Protein 4HFV (pdb70)

Sequence (187 aa):
SFELVAYEKLKGSIRESSIITLIKSHHNEKAKIIEDKLEYSVKEVSRERQPQVLVLLKTIELLDNSSKKEPEDDKARVLNALAYYIRDQIAATYKKYTSPDNSDFYKSLTISLDLNKDNNPNREEDLADYSSALEKFLRSHVYKNSDPRKGYLDKQPFAIKHYSVVDDILELSDRVHKLRHEIIIAARDLHLLQ

Structure (mmCIF, N/CA/C/O backbone):
data_4HFV
#
_entry.id   4HFV
#
_cell.length_a   43.339
_cell.length_b   43.339
_cell.length_c   205.621
_cell.angle_alpha   90.00
_cell.angle_beta   90.00
_cell.angle_gamma   120.00
#
_symmetry.space_group_name_H-M   'P 32 2 1'
#
loop_
_entity.id
_entity.type
_entity.pdbx_description
1 polymer 'Uncharacterized protein'
2 non-polymer 'CITRIC ACID'
3 non-polymer 'SUCCINIC ACID'
4 water water
#
loop_
_atom_site.group_PDB
_atom_site.id
_atom_site.type_symbol
_atom_site.label_atom_id
_atom_site.label_alt_id
_atom_site.label_comp_id
_atom_site.label_asym_id
_atom_site.label_entity_id
_atom_site.label_seq_id
_atom_site.pdbx_PDB_ins_code
_atom_site.Cartn_x
_atom_site.Cartn_y
_atom_site.Cartn_z
_atom_site.occupancy
_atom_site.B_iso_or_equiv
_atom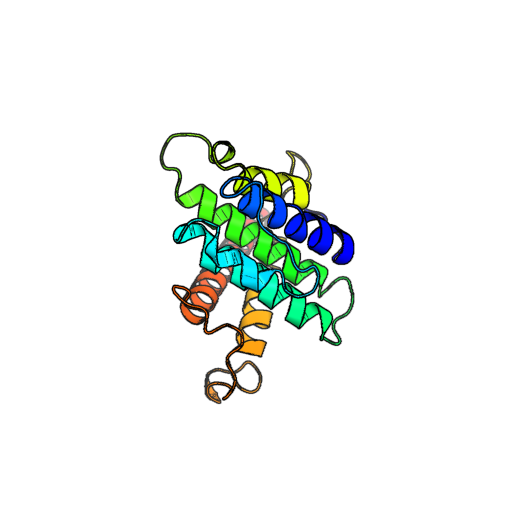_site.auth_seq_id
_atom_site.auth_comp_id
_atom_site.auth_asym_id
_atom_site.auth_atom_id
_atom_site.pdbx_PDB_model_num
ATOM 9 N N . SER A 1 3 ? -1.311 11.474 14.225 1.00 43.33 2 SER A N 1
ATOM 10 C CA . SER A 1 3 ? -2.169 10.515 14.913 1.00 39.70 2 SER A CA 1
ATOM 11 C C . SER A 1 3 ? -2.448 9.321 14.004 1.00 41.27 2 SER A C 1
ATOM 12 O O . SER A 1 3 ? -2.333 9.425 12.785 1.00 36.41 2 SER A O 1
ATOM 15 N N . PHE A 1 4 ? -2.861 8.202 14.586 1.00 30.43 3 PHE A N 1
ATOM 16 C CA . PHE A 1 4 ? -3.103 7.002 13.803 1.00 27.27 3 PHE A CA 1
ATOM 17 C C . PHE A 1 4 ? -4.579 6.621 13.812 1.00 25.25 3 PHE A C 1
ATOM 18 O O . PHE A 1 4 ? -5.188 6.454 14.869 1.00 24.35 3 PHE A O 1
ATOM 26 N N . GLU A 1 5 ? -5.148 6.454 12.624 1.00 24.92 4 GLU A N 1
ATOM 27 C CA . GLU A 1 5 ? -6.481 5.919 12.528 1.00 23.18 4 GLU A CA 1
ATOM 28 C C . GLU A 1 5 ? -6.428 4.375 12.452 1.00 23.25 4 GLU A C 1
ATOM 29 O O . GLU A 1 5 ? -5.732 3.784 11.579 1.00 20.62 4 GLU A O 1
ATOM 35 N N . LEU A 1 6 ? -7.148 3.697 13.344 1.00 18.46 5 LEU A N 1
ATOM 36 C CA . LEU A 1 6 ? -7.160 2.240 13.273 1.00 17.26 5 LEU A CA 1
ATOM 37 C C . LEU A 1 6 ? -7.744 1.746 11.940 1.00 15.71 5 LEU A C 1
ATOM 38 O O . LEU A 1 6 ? -8.760 2.251 11.478 1.00 16.70 5 LEU A O 1
ATOM 43 N N . VAL A 1 7 ? -7.107 0.753 11.330 1.00 15.91 6 VAL A N 1
ATOM 44 C CA . VAL A 1 7 ? -7.692 0.135 10.145 1.00 22.95 6 VAL A CA 1
ATOM 45 C C . VAL A 1 7 ? -8.877 -0.730 10.581 1.00 19.99 6 VAL A C 1
ATOM 46 O O . VAL A 1 7 ? -8.730 -1.522 11.496 1.00 17.62 6 VAL A O 1
ATOM 50 N N . ALA A 1 8 ? -10.014 -0.659 9.884 1.00 16.59 7 ALA A N 1
ATOM 51 C CA . ALA A 1 8 ? -11.137 -1.531 10.264 1.00 15.51 7 ALA A CA 1
ATOM 52 C C . ALA A 1 8 ? -10.730 -3.014 10.322 1.00 14.09 7 ALA A C 1
ATOM 53 O O . ALA A 1 8 ? -9.902 -3.495 9.522 1.00 12.68 7 ALA A O 1
ATOM 55 N N . TYR A 1 9 ? -11.271 -3.735 11.314 1.00 12.60 8 TYR A N 1
ATOM 56 C CA . TYR A 1 9 ? -10.852 -5.120 11.557 1.00 12.53 8 TYR A CA 1
ATOM 57 C C . TYR A 1 9 ? -10.995 -6.069 10.330 1.00 15.75 8 TYR A C 1
ATOM 58 O O . TYR A 1 9 ? -10.061 -6.827 10.001 1.00 11.17 8 TYR A O 1
ATOM 67 N N . GLU A 1 10 ? -12.150 -6.088 9.669 1.00 11.55 9 GLU A N 1
ATOM 68 C CA . GLU A 1 10 ? -12.301 -7.080 8.580 1.00 14.46 9 GLU A CA 1
ATOM 69 C C . GLU A 1 10 ? -11.271 -6.865 7.481 1.00 19.02 9 GLU A C 1
ATOM 70 O O . GLU A 1 10 ? -10.678 -7.824 6.963 1.00 14.93 9 GLU A O 1
ATOM 76 N N . LYS A 1 11 ? -11.078 -5.601 7.122 1.00 17.64 10 LYS A N 1
ATOM 77 C CA . LYS A 1 11 ? -10.141 -5.225 6.090 1.00 15.59 10 LYS A CA 1
ATOM 78 C C . LYS A 1 11 ? -8.727 -5.637 6.486 1.00 11.83 10 LYS A C 1
ATOM 79 O O . LYS A 1 11 ? -8.002 -6.269 5.685 1.00 12.43 10 LYS A O 1
ATOM 85 N N . LEU A 1 12 ? -8.338 -5.352 7.727 1.00 14.01 11 LEU A N 1
ATOM 86 C CA . LEU A 1 12 ? -6.993 -5.676 8.192 1.00 8.08 11 LEU A CA 1
ATOM 87 C C . LEU A 1 12 ? -6.772 -7.179 8.237 1.00 9.84 11 LEU A C 1
ATOM 88 O O . LEU A 1 12 ? -5.709 -7.677 7.852 1.00 11.78 11 LEU A O 1
ATOM 93 N N . LYS A 1 13 ? -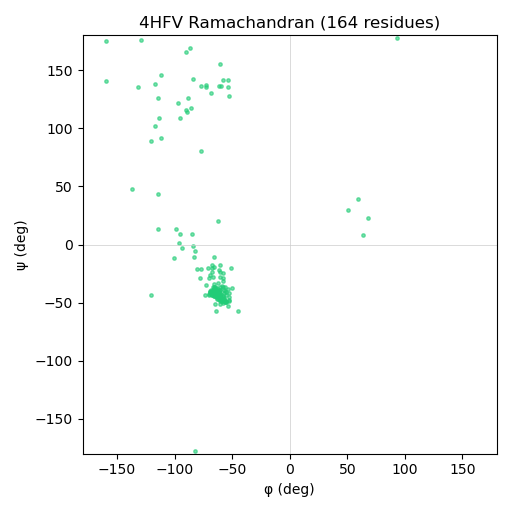7.762 -7.901 8.751 1.00 10.88 12 LYS A N 1
ATOM 94 C CA . LYS A 1 13 ? -7.749 -9.350 8.764 1.00 12.23 12 LYS A CA 1
ATOM 95 C C . LYS A 1 13 ? -7.497 -9.856 7.355 1.00 22.11 12 LYS A C 1
ATOM 96 O O . LYS A 1 13 ? -6.671 -10.726 7.131 1.00 10.39 12 LYS A O 1
ATOM 102 N N . GLY A 1 14 ? -8.243 -9.306 6.406 1.00 13.09 13 GLY A N 1
ATOM 103 C CA . GLY A 1 14 ? -8.094 -9.694 5.016 1.00 15.56 13 GLY A CA 1
ATOM 104 C C . GLY A 1 14 ? -6.699 -9.436 4.468 1.00 12.18 13 GLY A C 1
ATOM 105 O O . GLY A 1 14 ? -6.111 -10.296 3.804 1.00 15.26 13 GLY A O 1
ATOM 106 N N . SER A 1 15 ? -6.121 -8.275 4.746 1.00 10.81 14 SER A N 1
ATOM 107 C CA . SER A 1 15 ? -4.848 -7.996 4.100 1.00 17.36 14 SER A CA 1
ATOM 108 C C . SER A 1 15 ? -3.745 -8.758 4.802 1.00 15.91 14 SER A C 1
ATOM 109 O O . SER A 1 15 ? -2.783 -9.158 4.164 1.00 16.98 14 SER A O 1
ATOM 112 N N . ILE A 1 16 ? -3.893 -9.034 6.099 1.00 10.70 15 ILE A N 1
ATOM 113 C CA . ILE A 1 16 ? -2.877 -9.809 6.786 1.00 13.43 15 ILE A CA 1
ATOM 114 C C . ILE A 1 16 ? -2.909 -11.247 6.268 1.00 11.80 15 ILE A C 1
ATOM 115 O O . ILE A 1 16 ? -1.873 -11.869 6.069 1.00 10.89 15 ILE A O 1
ATOM 120 N N . ARG A 1 17 ? -4.110 -11.776 6.053 1.00 11.14 16 ARG A N 1
ATOM 121 C CA . ARG A 1 17 ? -4.237 -13.136 5.568 1.00 14.22 16 ARG A CA 1
ATOM 122 C C . ARG A 1 17 ? -3.615 -13.159 4.152 1.00 17.47 16 ARG A C 1
ATOM 123 O O . ARG A 1 17 ? -2.932 -14.126 3.796 1.00 11.53 16 ARG A O 1
ATOM 131 N N . GLU A 1 18 ? -3.817 -12.090 3.370 1.00 15.83 17 GLU A N 1
ATOM 132 C CA . GLU A 1 18 ? -3.288 -12.088 2.003 1.00 17.93 17 GLU A CA 1
ATOM 133 C C . GLU A 1 18 ? -1.751 -12.095 2.048 1.00 15.43 17 GLU A C 1
ATOM 134 O O . GLU A 1 18 ? -1.108 -12.846 1.270 1.00 14.42 17 GLU A O 1
ATOM 140 N N A SER A 1 19 ? -1.167 -11.305 2.945 0.66 13.25 18 SER A N 1
ATOM 141 N N B SER A 1 19 ? -1.193 -11.307 2.977 0.34 14.24 18 SER A N 1
ATOM 142 C CA A SER A 1 19 ? 0.287 -11.247 3.037 0.66 19.14 18 SER A CA 1
ATOM 143 C CA B SER A 1 19 ? 0.258 -11.190 3.161 0.34 16.20 18 SER A CA 1
ATOM 144 C C A SER A 1 19 ? 0.878 -12.581 3.521 0.66 12.80 18 SER A C 1
ATOM 145 C C B SER A 1 19 ? 0.896 -12.505 3.610 0.34 14.13 18 SER A C 1
ATOM 146 O O A SER A 1 19 ? 1.994 -12.960 3.148 0.66 14.36 18 SER A O 1
ATOM 147 O O B SER A 1 19 ? 2.063 -12.782 3.310 0.34 14.74 18 SER A O 1
ATOM 152 N N . ILE A 1 20 ? 0.128 -13.310 4.326 1.00 11.10 19 ILE A N 1
ATOM 153 C CA . ILE A 1 20 ? 0.620 -14.594 4.831 1.00 11.75 19 ILE A CA 1
ATOM 154 C C . ILE A 1 20 ? 0.651 -15.596 3.680 1.00 10.25 19 ILE A C 1
ATOM 155 O O . ILE A 1 20 ? 1.639 -16.327 3.472 1.00 10.42 19 ILE A O 1
ATOM 160 N N . ILE A 1 21 ? -0.437 -15.633 2.922 1.00 11.33 20 ILE A N 1
ATOM 161 C CA . ILE A 1 21 ? -0.491 -16.450 1.693 1.00 14.49 20 ILE A CA 1
ATOM 162 C C . ILE A 1 21 ? 0.687 -16.140 0.749 1.00 12.12 20 ILE A C 1
ATOM 163 O O . ILE A 1 21 ? 1.282 -17.037 0.140 1.00 12.73 20 ILE A O 1
ATOM 168 N N . THR A 1 22 ? 1.014 -14.865 0.608 1.00 11.51 21 THR A N 1
ATOM 169 C CA . THR A 1 22 ? 2.070 -14.470 -0.318 1.00 10.79 21 THR A CA 1
ATOM 170 C C . THR A 1 22 ? 3.412 -14.968 0.236 1.00 11.53 21 THR A C 1
ATOM 171 O O . THR A 1 22 ? 4.223 -15.507 -0.493 1.00 12.87 21 THR A O 1
ATOM 175 N N . LEU A 1 23 ? 3.607 -14.801 1.548 1.00 9.09 22 LEU A N 1
ATOM 176 C CA . LEU A 1 23 ? 4.813 -15.286 2.245 1.00 17.51 22 LEU A CA 1
ATOM 177 C C . LEU A 1 23 ? 4.988 -16.793 2.037 1.00 10.91 22 LEU A C 1
ATOM 178 O O . LEU A 1 23 ? 6.073 -17.272 1.736 1.00 12.92 22 LEU A O 1
ATOM 183 N N . ILE A 1 24 ? 3.916 -17.546 2.204 1.00 10.45 23 ILE A N 1
ATOM 184 C CA . ILE A 1 24 ? 3.948 -18.979 2.005 1.00 11.59 23 ILE A CA 1
ATOM 185 C C . ILE A 1 24 ? 4.367 -19.316 0.556 1.00 12.34 23 ILE A C 1
ATOM 186 O O . ILE A 1 24 ? 5.241 -20.160 0.314 1.00 14.56 23 ILE A O 1
ATOM 191 N N . LYS A 1 25 ? 3.731 -18.637 -0.398 1.00 14.30 24 LYS A N 1
ATOM 192 C CA . LYS A 1 25 ? 3.963 -18.877 -1.796 1.00 18.16 24 LYS A CA 1
ATOM 193 C C . LYS A 1 25 ? 5.356 -18.427 -2.240 1.00 17.84 24 LYS A C 1
ATOM 194 O O . LYS A 1 25 ? 5.862 -18.990 -3.201 1.00 13.49 24 LYS A O 1
ATOM 200 N N . SER A 1 26 ? 5.964 -17.451 -1.548 1.00 16.32 25 SER A N 1
ATOM 201 C CA . SER A 1 26 ? 7.330 -17.016 -1.885 1.00 16.69 25 SER A CA 1
ATOM 202 C C . SER A 1 26 ? 8.330 -18.135 -1.619 1.00 18.27 25 SER A C 1
ATOM 203 O O . SER A 1 26 ? 9.389 -18.147 -2.208 1.00 20.96 25 SER A O 1
ATOM 206 N N A HIS A 1 27 ? 8.004 -19.065 -0.724 0.53 14.32 26 HIS A N 1
ATOM 207 N N B HIS A 1 27 ? 7.966 -19.060 -0.743 0.47 14.52 26 HIS A N 1
ATOM 208 C CA A HIS A 1 27 ? 8.859 -20.254 -0.529 0.53 18.33 26 HIS A CA 1
ATOM 209 C CA B HIS A 1 27 ? 8.790 -20.240 -0.470 0.47 21.80 26 HIS A CA 1
ATOM 210 C C A HIS A 1 27 ? 8.437 -21.422 -1.438 0.53 18.66 26 HIS A C 1
ATOM 211 C C B HIS A 1 27 ? 8.426 -21.423 -1.383 0.47 19.06 26 HIS A C 1
ATOM 212 O O A HIS A 1 27 ? 9.287 -22.141 -1.971 0.53 18.62 26 HIS A O 1
ATOM 213 O O B HIS A 1 27 ? 9.303 -22.142 -1.867 0.47 18.91 26 HIS A O 1
ATOM 226 N N . ASN A 1 28 ? 7.131 -21.603 -1.628 1.00 18.78 27 ASN A N 1
ATOM 227 C CA . ASN A 1 28 ? 6.626 -22.729 -2.388 1.00 18.42 27 ASN A CA 1
ATOM 228 C C . ASN A 1 28 ? 5.434 -22.297 -3.211 1.00 13.82 27 ASN A C 1
ATOM 229 O O . ASN A 1 28 ? 4.332 -22.158 -2.678 1.00 12.89 27 ASN A O 1
ATOM 234 N N . GLU A 1 29 ? 5.654 -22.138 -4.523 1.00 12.67 28 GLU A N 1
ATOM 235 C CA . GLU A 1 29 ? 4.680 -21.490 -5.382 1.00 16.47 28 GLU A CA 1
ATOM 236 C C . GLU A 1 29 ? 3.488 -22.435 -5.543 1.00 15.97 28 GLU A C 1
ATOM 237 O O . GLU A 1 29 ? 2.388 -22.010 -5.873 1.00 20.31 28 GLU A O 1
ATOM 243 N N . LYS A 1 30 ? 3.700 -23.710 -5.282 1.00 15.67 29 LYS A N 1
ATOM 244 C CA . LYS A 1 30 ? 2.627 -24.691 -5.421 1.00 17.83 29 LYS A CA 1
ATOM 245 C C . LYS A 1 30 ? 1.890 -24.989 -4.110 1.00 19.08 29 LYS A C 1
ATOM 246 O O . LYS A 1 30 ? 1.061 -25.883 -4.080 1.00 24.55 29 LYS A O 1
ATOM 252 N N . ALA A 1 31 ? 2.146 -24.235 -3.045 1.00 17.59 30 ALA A N 1
ATOM 253 C CA . ALA A 1 31 ? 1.527 -24.573 -1.752 1.00 19.24 30 ALA A CA 1
ATOM 254 C C . ALA A 1 31 ? 0.025 -24.676 -1.921 1.00 27.55 30 ALA A C 1
ATOM 255 O O . ALA A 1 31 ? -0.617 -23.843 -2.580 1.00 26.81 30 ALA A O 1
ATOM 257 N N . LYS A 1 32 ? -0.560 -25.700 -1.339 1.00 24.33 31 LYS A N 1
ATOM 258 C CA . LYS A 1 32 ? -2.004 -25.815 -1.435 1.00 29.51 31 LYS A CA 1
ATOM 259 C C . LYS A 1 32 ? -2.611 -25.192 -0.176 1.00 29.36 31 LYS A C 1
ATOM 260 O O . LYS A 1 32 ? -2.481 -25.728 0.913 1.00 34.25 31 LYS A O 1
ATOM 266 N N . ILE A 1 33 ? -3.233 -24.029 -0.367 1.00 30.81 32 ILE A N 1
ATOM 267 C CA . ILE A 1 33 ? -3.810 -23.241 0.697 1.00 31.55 32 ILE A CA 1
ATOM 268 C C . ILE A 1 33 ? -5.204 -23.715 0.986 1.00 33.61 32 ILE A C 1
ATOM 269 O O . ILE A 1 33 ? -6.101 -23.604 0.145 1.00 31.66 32 ILE A O 1
ATOM 274 N N . ILE A 1 34 ? -5.414 -24.192 2.196 1.00 31.92 33 ILE A N 1
ATOM 275 C CA . ILE A 1 34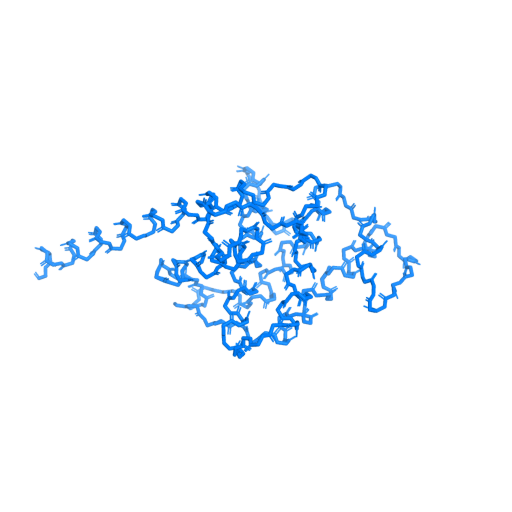 ? -6.765 -24.449 2.639 1.00 35.90 33 ILE A CA 1
ATOM 276 C C . ILE A 1 34 ? -7.286 -23.161 3.284 1.00 38.65 33 ILE A C 1
ATOM 277 O O . ILE A 1 34 ? -6.768 -22.736 4.315 1.00 37.46 33 ILE A O 1
ATOM 282 N N . GLU A 1 35 ? -8.292 -22.536 2.673 1.00 36.64 34 GLU A N 1
ATOM 283 C CA . GLU A 1 35 ? -8.828 -21.258 3.161 1.00 36.21 34 GLU A CA 1
ATOM 284 C C . GLU A 1 35 ? -9.057 -21.219 4.691 1.00 37.26 34 GLU A C 1
ATOM 285 O O . GLU A 1 35 ? -8.527 -20.345 5.403 1.00 35.42 34 GLU A O 1
ATOM 291 N N . ASP A 1 36 ? -9.858 -22.142 5.212 1.00 40.56 35 ASP A N 1
ATOM 292 C CA . ASP A 1 36 ? -10.182 -22.066 6.640 1.00 42.07 35 ASP A CA 1
ATOM 293 C C . ASP A 1 36 ? -9.115 -22.738 7.538 1.00 49.98 35 ASP A C 1
ATOM 294 O O . ASP A 1 36 ? -9.299 -22.856 8.757 1.00 42.45 35 ASP A O 1
ATOM 299 N N . LYS A 1 37 ? -7.978 -23.126 6.947 1.00 38.55 36 LYS A N 1
ATOM 300 C CA . LYS A 1 37 ? -6.885 -23.748 7.712 1.00 41.62 36 LYS A CA 1
ATOM 301 C C . LYS A 1 37 ? -5.507 -23.207 7.314 1.00 35.57 36 LYS A C 1
ATOM 302 O O . LYS A 1 37 ? -4.554 -23.948 7.115 1.00 33.05 36 LYS A O 1
ATOM 308 N N . LEU A 1 38 ? -5.397 -21.899 7.243 1.00 31.77 37 LEU A N 1
ATOM 309 C CA . LEU A 1 38 ? -4.156 -21.289 6.802 1.00 28.67 37 LEU A CA 1
ATOM 310 C C . LEU A 1 38 ? -2.967 -21.703 7.676 1.00 27.59 37 LEU A C 1
ATOM 311 O O . LEU A 1 38 ? -1.852 -21.831 7.192 1.00 25.95 37 LEU A O 1
ATOM 316 N N . GLU A 1 39 ? -3.208 -21.955 8.961 1.00 28.84 38 GLU A N 1
ATOM 317 C CA . GLU A 1 39 ? -2.114 -22.311 9.862 1.00 28.00 38 GLU A CA 1
ATOM 318 C C . GLU A 1 39 ? -1.358 -23.581 9.470 1.00 28.40 38 GLU A C 1
ATOM 319 O O . GLU A 1 39 ? -0.185 -23.703 9.796 1.00 29.66 38 GLU A O 1
ATOM 325 N N . TYR A 1 40 ? -2.023 -24.505 8.788 1.00 30.48 39 TYR A N 1
ATOM 326 C CA . TYR A 1 40 ? -1.399 -25.754 8.334 1.00 31.50 39 TYR A CA 1
ATOM 327 C C . TYR A 1 40 ? -0.292 -25.529 7.279 1.00 29.37 39 TYR A C 1
ATOM 328 O O . TYR A 1 40 ? 0.545 -26.406 7.054 1.00 29.94 39 TYR A O 1
ATOM 337 N N . SER A 1 41 ? -0.315 -24.360 6.635 1.00 27.35 40 SER A N 1
ATOM 338 C CA . SER A 1 41 ? 0.658 -24.014 5.592 1.00 34.04 40 SER A CA 1
ATOM 339 C C . SER A 1 41 ? 1.844 -23.256 6.151 1.00 24.85 40 SER A C 1
ATOM 340 O O . SER A 1 41 ? 2.780 -22.912 5.433 1.00 27.90 40 SER A O 1
ATOM 343 N N . VAL A 1 42 ? 1.797 -22.976 7.444 1.00 26.52 41 VAL A N 1
ATOM 344 C CA . VAL A 1 42 ? 2.777 -22.112 8.058 1.00 32.89 41 VAL A CA 1
ATOM 345 C C . VAL A 1 42 ? 4.153 -22.758 8.037 1.00 34.16 41 VAL A C 1
ATOM 346 O O . VAL A 1 42 ? 5.167 -22.073 8.036 1.00 28.49 41 VAL A O 1
ATOM 350 N N . LYS A 1 43 ? 4.190 -24.081 8.032 1.00 23.15 42 LYS A N 1
ATOM 351 C CA . LYS A 1 43 ? 5.447 -24.803 7.921 1.00 26.23 42 LYS A CA 1
ATOM 352 C C . LYS A 1 43 ? 6.316 -24.324 6.721 1.00 37.49 42 LYS A C 1
ATOM 353 O O . LYS A 1 43 ? 7.537 -24.534 6.688 1.00 28.58 42 LYS A O 1
ATOM 359 N N . GLU A 1 44 ? 5.684 -23.673 5.743 1.00 28.37 43 GLU A N 1
ATOM 360 C CA . GLU A 1 44 ? 6.384 -23.215 4.540 1.00 23.72 43 GLU A CA 1
ATOM 361 C C . GLU A 1 44 ? 7.227 -21.958 4.733 1.00 27.70 43 GLU A C 1
ATOM 362 O O . GLU A 1 44 ? 8.155 -21.726 3.958 1.00 27.89 43 GLU A O 1
ATOM 368 N N . VAL A 1 45 ? 6.934 -21.180 5.770 1.00 21.35 44 VAL A N 1
ATOM 369 C CA . VAL A 1 45 ? 7.669 -19.935 6.023 1.00 17.70 44 VAL A CA 1
ATOM 370 C C . VAL A 1 45 ? 8.878 -20.175 6.932 1.00 24.29 44 VAL A C 1
ATOM 371 O O . VAL A 1 45 ? 9.017 -21.243 7.534 1.00 19.73 44 VAL A O 1
ATOM 375 N N . SER A 1 46 ? 9.784 -19.205 6.989 1.00 19.82 45 SER A N 1
ATOM 376 C CA . SER A 1 46 ? 11.014 -19.364 7.776 1.00 24.64 45 SER A CA 1
ATOM 377 C C . SER A 1 46 ? 10.732 -19.592 9.264 1.00 23.75 45 SER A C 1
ATOM 378 O O . SER A 1 46 ? 9.709 -19.166 9.788 1.00 26.13 45 SER A O 1
ATOM 381 N N . ARG A 1 47 ? 11.667 -20.236 9.954 1.00 22.01 46 ARG A N 1
ATOM 382 C CA . ARG A 1 47 ? 11.491 -20.559 11.377 1.00 22.87 46 ARG A CA 1
ATOM 383 C C . ARG A 1 47 ? 11.213 -19.270 12.122 1.00 22.56 46 ARG A C 1
ATOM 384 O O . ARG A 1 47 ? 10.316 -19.180 12.967 1.00 22.80 46 ARG A O 1
ATOM 392 N N . GLU A 1 48 ? 11.912 -18.215 11.743 1.00 25.53 47 GLU A N 1
ATOM 393 C CA . GLU A 1 48 ? 11.687 -16.917 12.364 1.00 23.41 47 GLU A CA 1
ATOM 394 C C . GLU A 1 48 ? 10.249 -16.357 12.215 1.00 13.07 47 GLU A C 1
ATOM 395 O O . GLU A 1 48 ? 9.662 -15.744 13.161 1.00 16.98 47 GLU A O 1
ATOM 401 N N . ARG A 1 49 ? 9.674 -16.492 11.027 1.00 14.29 48 ARG A N 1
ATOM 402 C CA . ARG A 1 49 ? 8.350 -15.933 10.754 1.00 10.88 48 ARG A CA 1
ATOM 403 C C . ARG A 1 49 ? 7.233 -16.826 11.282 1.00 13.78 48 ARG A C 1
ATOM 404 O O . ARG A 1 49 ? 6.122 -16.380 11.466 1.00 14.55 48 ARG A O 1
ATOM 412 N N . GLN A 1 50 ? 7.535 -18.099 11.496 1.00 13.08 49 GLN A N 1
ATOM 413 C CA . GLN A 1 50 ? 6.500 -19.048 11.896 1.00 13.19 49 GLN A CA 1
ATOM 414 C C . GLN A 1 50 ? 5.709 -18.589 13.124 1.00 16.47 49 GLN A C 1
ATOM 415 O O . GLN A 1 50 ? 4.499 -18.491 13.041 1.00 13.93 49 GLN A O 1
ATOM 421 N N . PRO A 1 51 ? 6.386 -18.243 14.236 1.00 11.37 50 PRO A N 1
ATOM 422 C CA . PRO A 1 51 ? 5.544 -17.887 15.380 1.00 12.73 50 PRO A CA 1
ATOM 423 C C . PRO A 1 51 ? 4.817 -16.567 15.189 1.00 14.62 50 PRO A C 1
ATOM 424 O O . PRO A 1 51 ? 3.718 -16.402 15.755 1.00 12.96 50 PRO A O 1
ATOM 428 N N . GLN A 1 52 ? 5.378 -15.636 14.420 1.00 11.17 51 GLN A N 1
ATOM 429 C CA . GLN A 1 52 ? 4.677 -14.381 14.190 1.00 17.62 51 GLN A CA 1
ATOM 430 C C . GLN A 1 52 ? 3.401 -14.647 13.409 1.00 21.05 51 GLN A C 1
ATOM 431 O O . GLN A 1 52 ? 2.332 -14.122 13.722 1.00 17.17 51 GLN A O 1
ATOM 437 N N . VAL A 1 53 ? 3.501 -15.504 12.401 1.00 19.89 52 VAL A N 1
ATOM 438 C CA . VAL A 1 53 ? 2.341 -15.823 11.621 1.00 12.90 52 VAL A CA 1
ATOM 439 C C . VAL A 1 53 ? 1.276 -16.535 12.437 1.00 12.12 52 VAL A C 1
ATOM 440 O O . VAL A 1 53 ? 0.118 -16.160 12.355 1.00 12.03 52 VAL A O 1
ATOM 444 N N . LEU A 1 54 ? 1.674 -17.515 13.257 1.00 15.07 53 LEU A N 1
ATOM 445 C CA . LEU A 1 54 ? 0.720 -18.269 14.077 1.00 11.43 53 LEU A CA 1
ATOM 446 C C . LEU A 1 54 ? 0.062 -17.386 15.141 1.00 10.41 53 LEU A C 1
ATOM 447 O O . LEU A 1 54 ? -1.152 -17.479 15.401 1.00 10.48 53 LEU A O 1
ATOM 452 N N . VAL A 1 55 ? 0.818 -16.457 15.696 1.00 12.14 54 VAL A N 1
ATOM 453 C CA . VAL A 1 55 ? 0.211 -15.533 16.656 1.00 15.18 54 VAL A CA 1
ATOM 454 C C . VAL A 1 55 ? -0.809 -14.616 16.019 1.00 12.50 54 VAL A C 1
ATOM 455 O O . VAL A 1 55 ? -1.902 -14.415 16.559 1.00 13.39 54 VAL A O 1
ATOM 459 N N . LEU A 1 56 ? -0.490 -14.114 14.819 1.00 12.64 55 LEU A N 1
ATOM 460 C CA . LEU A 1 56 ? -1.445 -13.311 14.065 1.00 7.33 55 LEU A CA 1
ATOM 461 C C . LEU A 1 56 ? -2.709 -14.095 13.741 1.00 12.33 55 LEU A C 1
ATOM 462 O O . LEU A 1 56 ? -3.806 -13.597 13.946 1.00 11.01 55 LEU A O 1
ATOM 467 N N . LEU A 1 57 ? -2.555 -15.313 13.231 1.00 13.66 56 LEU A N 1
ATOM 468 C CA . LEU A 1 57 ? -3.694 -16.148 12.913 1.00 17.03 56 LEU A CA 1
ATOM 469 C C . LEU A 1 57 ? -4.479 -16.586 14.154 1.00 10.49 56 LEU A C 1
ATOM 470 O O . LEU A 1 57 ? -5.720 -16.709 14.096 1.00 14.06 56 LEU A O 1
ATOM 475 N N . LYS A 1 58 ? -3.816 -16.909 15.255 1.00 15.70 57 LYS A N 1
ATOM 476 C CA . LYS A 1 58 ? -4.566 -17.264 16.465 1.00 15.70 57 LYS A CA 1
ATOM 477 C C . LYS A 1 58 ? -5.336 -16.043 16.988 1.00 10.71 57 LYS A C 1
ATOM 478 O O . LYS A 1 58 ? -6.490 -16.150 17.419 1.00 12.70 57 LYS A O 1
ATOM 484 N N . THR A 1 59 ? -4.696 -14.897 16.922 1.00 9.56 58 THR A N 1
ATOM 485 C CA . THR A 1 59 ? -5.331 -13.642 17.345 1.00 12.63 58 THR A CA 1
ATOM 486 C C . THR A 1 59 ? -6.588 -13.426 16.525 1.00 12.92 58 THR A C 1
ATOM 487 O O . THR A 1 59 ? -7.650 -13.167 17.081 1.00 15.74 58 THR A O 1
ATOM 491 N N . ILE A 1 60 ? -6.491 -13.566 15.204 1.00 13.63 59 ILE A N 1
ATOM 492 C CA . ILE A 1 60 ? -7.651 -13.402 14.355 1.00 12.44 59 ILE A CA 1
ATOM 493 C C . ILE A 1 60 ? -8.786 -14.387 14.657 1.00 14.15 59 ILE A C 1
ATOM 494 O O . ILE A 1 60 ? -9.950 -13.998 14.734 1.00 15.50 59 ILE A O 1
ATOM 499 N N . GLU A 1 61 ? -8.454 -15.668 14.827 1.00 14.33 60 GLU A N 1
ATOM 500 C CA . GLU A 1 61 ? -9.449 -16.694 15.211 1.00 16.20 60 GLU A CA 1
ATOM 501 C C . GLU A 1 61 ? -10.163 -16.317 16.538 1.00 16.74 60 GLU A C 1
ATOM 502 O O . GLU A 1 61 ? -11.385 -16.492 16.711 1.00 18.60 60 GLU A O 1
ATOM 508 N N . LEU A 1 62 ? -9.407 -15.817 17.497 1.00 15.43 61 LEU A N 1
ATOM 509 C CA . LEU A 1 62 ? -9.983 -15.555 18.821 1.00 18.16 61 LEU A CA 1
ATOM 510 C C . LEU A 1 62 ? -10.889 -14.318 18.756 1.00 16.41 61 LEU A C 1
ATOM 511 O O . LEU A 1 62 ? -12.002 -14.303 19.295 1.00 17.98 61 LEU A O 1
ATOM 516 N N . LEU A 1 63 ? -10.421 -13.280 18.082 1.00 19.34 62 LEU A N 1
ATOM 517 C CA . LEU A 1 63 ? -11.262 -12.099 17.896 1.00 16.08 62 LEU A CA 1
ATOM 518 C C . LEU A 1 63 ? -12.541 -12.440 17.134 1.00 25.60 62 LEU A C 1
ATOM 519 O O . LEU A 1 63 ? -13.622 -11.978 17.501 1.00 19.61 62 LEU A O 1
ATOM 524 N N . ASP A 1 64 ? -12.415 -13.264 16.088 1.00 28.88 63 ASP A N 1
ATOM 525 C CA . ASP A 1 64 ? -13.565 -13.701 15.309 1.00 21.37 63 ASP A CA 1
ATOM 526 C C . ASP A 1 64 ? -14.595 -14.385 16.213 1.00 27.46 63 ASP A C 1
ATOM 527 O O . ASP A 1 64 ? -15.776 -14.185 16.047 1.00 27.59 63 ASP A O 1
ATOM 532 N N . ASN A 1 65 ? -14.122 -15.174 17.175 1.00 22.37 64 ASN A N 1
ATOM 533 C CA . ASN A 1 65 ? -14.992 -15.877 18.130 1.00 23.79 64 ASN A CA 1
ATOM 534 C C . ASN A 1 65 ? -15.392 -15.017 19.324 1.00 34.21 64 ASN A C 1
ATOM 535 O O . ASN A 1 65 ? -16.093 -15.494 20.229 1.00 33.50 64 ASN A O 1
ATOM 540 N N . SER A 1 66 ? -14.913 -13.778 19.389 1.00 28.68 65 SER A N 1
ATOM 541 C CA . SER A 1 66 ? -15.192 -12.965 20.570 1.00 23.65 65 SER A CA 1
ATOM 542 C C . SER A 1 66 ? -16.519 -12.223 20.447 1.00 33.45 65 SER A C 1
ATOM 543 O O . SER A 1 66 ? -17.137 -12.207 19.387 1.00 29.75 65 SER A O 1
ATOM 546 N N . SER A 1 67 ? -16.950 -11.639 21.562 1.00 33.29 66 SER A N 1
ATOM 547 C CA . SER A 1 67 ? -18.126 -10.785 21.597 1.00 40.99 66 SER A CA 1
ATOM 548 C C . SER A 1 67 ? -17.731 -9.307 21.509 1.00 35.79 66 SER A C 1
ATOM 549 O O . SER A 1 67 ? -18.548 -8.417 21.775 1.00 42.25 66 SER A O 1
ATOM 552 N N A LYS A 1 68 ? -16.476 -9.046 21.155 0.21 30.13 67 LYS A N 1
ATOM 553 N N B LYS A 1 68 ? -16.471 -9.049 21.165 0.79 23.15 67 LYS A N 1
ATOM 554 C CA A LYS A 1 68 ? -15.958 -7.680 21.127 0.21 26.24 67 LYS A CA 1
ATOM 555 C CA B LYS A 1 68 ? -15.957 -7.679 21.142 0.79 24.46 67 LYS A CA 1
ATOM 556 C C A LYS A 1 68 ? -16.623 -6.835 20.041 0.21 28.13 67 LYS A C 1
ATOM 557 C C B LYS A 1 68 ? -16.630 -6.839 20.050 0.79 27.79 67 LYS A C 1
ATOM 558 O O A LYS A 1 68 ? -17.010 -7.346 18.989 0.21 30.03 67 LYS A O 1
ATOM 559 O O B LYS A 1 68 ? -17.045 -7.363 19.012 0.79 31.06 67 LYS A O 1
ATOM 570 N N . GLU A 1 69 ? -16.754 -5.539 20.311 1.00 30.07 68 GLU A N 1
ATOM 571 C CA . GLU A 1 69 ? -17.241 -4.583 19.318 1.00 29.41 68 GLU A CA 1
ATOM 572 C C . GLU A 1 69 ? -16.182 -4.288 18.245 1.00 27.81 68 GLU A C 1
ATOM 573 O O . GLU A 1 69 ? -14.985 -4.413 18.478 1.00 20.34 68 GLU A O 1
ATOM 579 N N . PRO A 1 70 ? -16.627 -3.881 17.051 1.00 22.96 69 PRO A N 1
ATOM 580 C CA . PRO A 1 70 ? -15.648 -3.799 15.957 1.00 25.89 69 PRO A CA 1
ATOM 581 C C . PRO A 1 70 ? -14.403 -2.971 16.259 1.00 23.66 69 PRO A C 1
ATOM 582 O O . PRO A 1 70 ? -13.298 -3.293 15.785 1.00 18.90 69 PRO A O 1
ATOM 586 N N . GLU A 1 71 ? -14.572 -1.871 16.979 1.00 21.43 70 GLU A N 1
ATOM 587 C CA . GLU A 1 71 ? -13.430 -0.997 17.224 1.00 27.00 70 GLU A CA 1
ATOM 588 C C . GLU A 1 71 ? -12.414 -1.645 18.185 1.00 23.73 70 GLU A C 1
ATOM 589 O O . GLU A 1 71 ? -11.212 -1.452 18.040 1.00 18.14 70 GLU A O 1
ATOM 595 N N A ASP A 1 72 ? -12.902 -2.403 19.164 0.53 22.43 71 ASP A N 1
ATOM 596 N N B ASP A 1 72 ? -12.907 -2.398 19.164 0.47 22.51 71 ASP A N 1
ATOM 597 C CA A ASP A 1 72 ? -12.012 -3.096 20.098 0.53 21.99 71 ASP A CA 1
ATOM 598 C CA B ASP A 1 72 ? -12.018 -3.095 20.088 0.47 22.08 71 ASP A CA 1
ATOM 599 C C A ASP A 1 72 ? -11.282 -4.242 19.383 0.53 17.35 71 ASP A C 1
ATOM 600 C C B ASP A 1 72 ? -11.276 -4.221 19.358 0.47 21.14 71 ASP A C 1
ATOM 601 O O A ASP A 1 72 ? -10.080 -4.426 19.567 0.53 18.92 71 ASP A O 1
ATOM 602 O O B ASP A 1 72 ? -10.066 -4.380 19.517 0.47 16.11 71 ASP A O 1
ATOM 611 N N . LYS A 1 73 ? -11.996 -4.976 18.530 1.00 21.16 72 LYS A N 1
ATOM 612 C CA . LYS A 1 73 ? -11.363 -5.964 17.655 1.00 25.21 72 LYS A CA 1
ATOM 613 C C . LYS A 1 73 ? -10.283 -5.302 16.794 1.00 18.23 72 LYS A C 1
ATOM 614 O O . LYS A 1 73 ? -9.150 -5.785 16.686 1.00 13.95 72 LYS A O 1
ATOM 620 N N . ALA A 1 74 ? -10.606 -4.162 16.206 1.00 16.14 73 ALA A N 1
ATOM 621 C CA . ALA A 1 74 ? -9.609 -3.487 15.367 1.00 14.98 73 ALA A CA 1
ATOM 622 C C . ALA A 1 74 ? -8.390 -3.060 16.177 1.00 14.22 73 ALA A C 1
ATOM 623 O O . ALA A 1 74 ? -7.204 -3.205 15.750 1.00 13.09 73 ALA A O 1
ATOM 625 N N . ARG A 1 75 ? -8.642 -2.504 17.362 1.00 16.82 74 ARG A N 1
ATOM 626 C CA . ARG A 1 75 ? -7.530 -2.033 18.192 1.00 19.76 74 ARG A CA 1
ATOM 627 C C . ARG A 1 75 ? -6.554 -3.159 18.512 1.00 16.05 74 ARG A C 1
ATOM 628 O O . ARG A 1 75 ? -5.334 -2.991 18.386 1.00 12.23 74 ARG A O 1
ATOM 636 N N . VAL A 1 76 ? -7.082 -4.324 18.887 1.00 13.25 75 VAL A N 1
ATOM 637 C CA . VAL A 1 76 ? -6.214 -5.468 19.109 1.00 12.25 75 VAL A CA 1
ATOM 638 C C . VAL A 1 76 ? -5.415 -5.890 17.885 1.00 13.81 75 VAL A C 1
ATOM 639 O O . VAL A 1 76 ? -4.173 -6.077 17.971 1.00 13.61 75 VAL A O 1
ATOM 643 N N . LEU A 1 77 ? -6.079 -6.075 16.745 1.00 15.68 76 LEU A N 1
ATOM 644 C CA . LEU A 1 77 ? -5.360 -6.558 15.561 1.00 11.18 76 LEU A CA 1
ATOM 645 C C . LEU A 1 77 ? -4.357 -5.507 15.056 1.00 12.32 76 LEU A C 1
ATOM 646 O O . LEU A 1 77 ? -3.235 -5.854 14.733 1.00 10.53 76 LEU A O 1
ATOM 651 N N . ASN A 1 78 ? -4.746 -4.227 15.010 1.00 10.84 77 ASN A N 1
ATOM 652 C CA . ASN A 1 78 ? -3.796 -3.187 14.625 1.00 10.89 77 ASN A CA 1
ATOM 653 C C . ASN A 1 78 ? -2.579 -3.203 15.535 1.00 10.87 77 ASN A C 1
ATOM 654 O O . ASN A 1 78 ? -1.448 -3.140 15.068 1.00 9.31 77 ASN A O 1
ATOM 659 N N . ALA A 1 79 ? -2.819 -3.25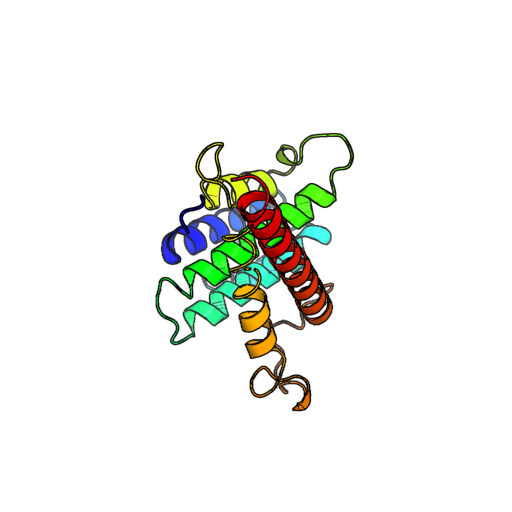1 16.851 1.00 13.17 78 ALA A N 1
ATOM 660 C CA . ALA A 1 79 ? -1.731 -3.298 17.809 1.00 9.69 78 ALA A CA 1
ATOM 661 C C . ALA A 1 79 ? -0.774 -4.468 17.532 1.00 11.38 78 ALA A C 1
ATOM 662 O O . ALA A 1 79 ? 0.436 -4.299 17.541 1.00 8.32 78 ALA A O 1
ATOM 664 N N . LEU A 1 80 ? -1.296 -5.669 17.350 1.00 10.13 79 LEU A N 1
ATOM 665 C CA . LEU A 1 80 ? -0.410 -6.800 17.109 1.00 12.91 79 LEU A CA 1
ATOM 666 C C . LEU A 1 80 ? 0.366 -6.649 15.798 1.00 17.91 79 LEU A C 1
ATOM 667 O O . LEU A 1 80 ? 1.536 -7.021 15.738 1.00 8.26 79 LEU A O 1
ATOM 672 N N . ALA A 1 81 ? -0.286 -6.146 14.749 1.00 10.26 80 ALA A N 1
ATOM 673 C CA . ALA A 1 81 ? 0.417 -5.994 13.479 1.00 13.82 80 ALA A CA 1
ATOM 674 C C . ALA A 1 81 ? 1.526 -4.984 13.680 1.00 10.01 80 ALA A C 1
ATOM 675 O O . ALA A 1 81 ? 2.657 -5.210 13.241 1.00 9.55 80 ALA A O 1
ATOM 677 N N . TYR A 1 82 ? 1.197 -3.871 14.343 1.00 13.77 81 TYR A N 1
ATOM 678 C CA . TYR A 1 82 ? 2.195 -2.836 14.590 1.00 11.36 81 TYR A CA 1
ATOM 679 C C . TYR A 1 82 ? 3.352 -3.381 15.406 1.00 18.39 81 TYR A C 1
ATOM 680 O O . TYR A 1 82 ? 4.499 -3.149 15.077 1.00 9.58 81 TYR A O 1
ATOM 689 N N . TYR A 1 83 ? 3.037 -4.132 16.459 1.00 14.30 82 TYR A N 1
ATOM 690 C CA . TYR A 1 83 ? 4.057 -4.742 17.318 1.00 16.70 82 TYR A CA 1
ATOM 691 C C . TYR A 1 83 ? 4.970 -5.709 16.553 1.00 13.93 82 TYR A C 1
ATOM 692 O O . TYR A 1 83 ? 6.198 -5.698 16.691 1.00 10.22 82 TYR A O 1
ATOM 701 N N . ILE A 1 84 ? 4.378 -6.586 15.762 1.00 12.90 83 ILE A N 1
ATOM 702 C CA . ILE A 1 84 ? 5.209 -7.527 15.024 1.00 9.23 83 ILE A CA 1
ATOM 703 C C . ILE A 1 84 ? 6.047 -6.802 13.991 1.00 13.48 83 ILE A C 1
ATOM 704 O O . ILE A 1 84 ? 7.213 -7.136 13.798 1.00 12.44 83 ILE A O 1
ATOM 709 N N . ARG A 1 85 ? 5.470 -5.798 13.323 1.00 9.13 84 ARG A N 1
ATOM 710 C CA . ARG A 1 85 ? 6.258 -4.930 12.422 1.00 8.43 84 ARG A CA 1
ATOM 711 C C . ARG A 1 85 ? 7.491 -4.347 13.150 1.00 11.94 84 ARG A C 1
ATOM 712 O O . ARG A 1 85 ? 8.618 -4.378 12.649 1.00 11.21 84 ARG A O 1
ATOM 720 N N . ASP A 1 86 ? 7.293 -3.817 14.354 1.00 14.39 85 ASP A N 1
ATOM 721 C CA . ASP A 1 86 ? 8.401 -3.235 15.088 1.00 12.28 85 ASP A CA 1
ATOM 722 C C . ASP A 1 86 ? 9.467 -4.289 15.463 1.00 15.56 85 ASP A C 1
ATOM 723 O O . ASP A 1 86 ? 10.681 -4.043 15.438 1.00 13.39 85 ASP A O 1
ATOM 728 N N . GLN A 1 87 ? 8.992 -5.471 15.785 1.00 8.64 86 GLN A N 1
ATOM 729 C CA . GLN A 1 87 ? 9.865 -6.592 16.108 1.00 13.34 86 GLN A CA 1
ATOM 730 C C . GLN A 1 87 ? 10.775 -6.959 14.933 1.00 13.51 86 GLN A C 1
ATOM 731 O O . GLN A 1 87 ? 11.963 -7.253 15.102 1.00 14.60 86 GLN A O 1
ATOM 737 N N . ILE A 1 88 ? 10.228 -6.896 13.733 1.00 13.55 87 ILE A N 1
ATOM 738 C CA . ILE A 1 88 ? 11.018 -7.136 12.528 1.00 15.99 87 ILE A CA 1
ATOM 739 C C . ILE A 1 88 ? 11.999 -5.995 12.279 1.00 7.50 87 ILE A C 1
ATOM 740 O O . ILE A 1 88 ? 13.152 -6.234 11.948 1.00 16.36 87 ILE A O 1
ATOM 745 N N . ALA A 1 89 ? 11.550 -4.759 12.442 1.00 11.54 88 ALA A N 1
ATOM 746 C CA . ALA A 1 89 ? 12.450 -3.631 12.294 1.00 13.52 88 ALA A CA 1
ATOM 747 C C . ALA A 1 89 ? 13.664 -3.749 13.239 1.00 17.40 88 ALA A C 1
ATOM 748 O O . ALA A 1 89 ? 14.813 -3.402 12.861 1.00 16.36 88 ALA A O 1
ATOM 750 N N . ALA A 1 90 ? 13.444 -4.266 14.454 1.00 18.11 89 ALA A N 1
ATOM 751 C CA . ALA A 1 90 ? 14.530 -4.361 15.413 1.00 18.41 89 ALA A CA 1
ATOM 752 C C . ALA A 1 90 ? 15.582 -5.374 14.966 1.00 15.89 89 ALA A C 1
ATOM 753 O O . ALA A 1 90 ? 16.710 -5.336 15.451 1.00 19.52 89 ALA A O 1
ATOM 755 N N . THR A 1 91 ? 15.219 -6.296 14.073 1.00 11.66 90 THR A N 1
ATOM 756 C CA . THR A 1 91 ? 16.198 -7.288 13.608 1.00 13.17 90 THR A CA 1
ATOM 757 C C . THR A 1 91 ? 17.104 -6.715 12.486 1.00 20.19 90 THR A C 1
ATOM 758 O O . THR A 1 91 ? 17.995 -7.396 12.047 1.00 12.95 90 THR A O 1
ATOM 762 N N . TYR A 1 92 ? 16.841 -5.494 12.009 1.00 16.80 91 TYR A N 1
ATOM 763 C CA . TYR A 1 92 ? 17.682 -4.837 10.999 1.00 18.73 91 TYR A CA 1
ATOM 764 C C . TYR A 1 92 ? 18.561 -3.811 11.720 1.00 17.79 91 TYR A C 1
ATOM 765 O O . TYR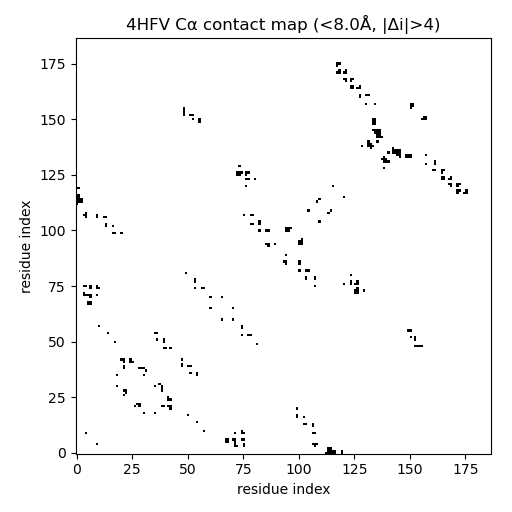 A 1 92 ? 18.049 -2.897 12.351 1.00 21.92 91 TYR A O 1
ATOM 774 N N A LYS A 1 93 ? 19.879 -3.964 11.628 0.58 21.01 92 LYS A N 1
ATOM 775 N N B LYS A 1 93 ? 19.871 -4.020 11.660 0.42 19.95 92 LYS A N 1
ATOM 776 C CA A LYS A 1 93 ? 20.804 -3.149 12.425 0.58 15.94 92 LYS A CA 1
ATOM 777 C CA B LYS A 1 93 ? 20.821 -3.195 12.394 0.42 17.84 92 LYS A CA 1
ATOM 778 C C A LYS A 1 93 ? 21.467 -2.034 11.614 0.58 24.27 92 LYS A C 1
ATOM 779 C C B LYS A 1 93 ? 21.164 -1.946 11.581 0.42 21.91 92 LYS A C 1
ATOM 780 O O A LYS A 1 93 ? 22.060 -1.098 12.180 0.58 21.58 92 LYS A O 1
ATOM 781 O O B LYS A 1 93 ? 21.204 -0.832 12.108 0.42 25.97 92 LYS A O 1
ATOM 792 N N . TYR A 1 94 ? 21.409 -2.130 10.289 1.00 20.30 93 TYR A N 1
ATOM 793 C CA . TYR A 1 94 ? 21.981 -1.052 9.462 1.00 21.92 93 TYR A CA 1
ATOM 794 C C . TYR A 1 94 ? 21.433 -0.831 8.049 1.00 19.73 93 TYR A C 1
ATOM 795 O O . TYR A 1 94 ? 21.891 0.079 7.370 1.00 23.37 93 TYR A O 1
ATOM 804 N N . THR A 1 95 ? 20.443 -1.605 7.621 1.00 17.27 94 THR A N 1
ATOM 805 C CA . THR A 1 95 ? 19.787 -1.379 6.347 1.00 15.53 94 THR A CA 1
ATOM 806 C C . THR A 1 95 ? 18.283 -1.355 6.572 1.00 16.29 94 THR A C 1
ATOM 807 O O . THR A 1 95 ? 17.815 -1.540 7.705 1.00 14.87 94 THR A O 1
ATOM 811 N N . SER A 1 96 ? 17.511 -1.076 5.521 1.00 16.81 95 SER A N 1
ATOM 812 C CA . SER A 1 96 ? 16.071 -0.887 5.7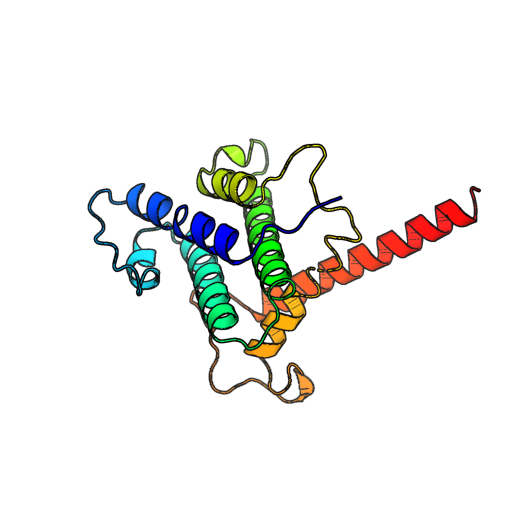16 1.00 17.04 95 SER A CA 1
ATOM 813 C C . SER A 1 96 ? 15.294 -2.191 6.003 1.00 18.05 95 SER A C 1
ATOM 814 O O . SER A 1 96 ? 15.521 -3.198 5.366 1.00 16.23 95 SER A O 1
ATOM 817 N N . PRO A 1 97 ? 14.357 -2.159 6.967 1.00 15.74 96 PRO A N 1
ATOM 818 C CA . PRO A 1 97 ? 13.453 -3.291 7.164 1.00 10.06 96 PRO A CA 1
ATOM 819 C C . PRO A 1 97 ? 12.506 -3.479 5.952 1.00 16.22 96 PRO A C 1
ATOM 820 O O . PRO A 1 97 ? 11.874 -4.532 5.828 1.00 13.26 96 PRO A O 1
ATOM 824 N N . ASP A 1 98 ? 12.468 -2.511 5.041 1.00 13.73 97 ASP A N 1
ATOM 825 C CA . ASP A 1 98 ? 11.762 -2.711 3.753 1.00 18.05 97 ASP A CA 1
ATOM 826 C C . ASP A 1 98 ? 12.351 -3.876 2.939 1.00 20.19 97 ASP A C 1
ATOM 827 O O . ASP A 1 98 ? 11.710 -4.414 2.037 1.00 13.34 97 ASP A O 1
ATOM 832 N N . ASN A 1 99 ? 13.557 -4.294 3.279 1.00 15.79 98 ASN A N 1
ATOM 833 C CA . ASN A 1 99 ? 14.102 -5.507 2.706 1.00 14.72 98 ASN A CA 1
ATOM 834 C C . ASN A 1 99 ? 13.276 -6.743 2.941 1.00 14.47 98 ASN A C 1
ATOM 835 O O . ASN A 1 99 ? 13.400 -7.690 2.199 1.00 14.63 98 ASN A O 1
ATOM 840 N N . SER A 1 100 ? 12.464 -6.735 4.002 1.00 13.27 99 SER A N 1
ATOM 841 C CA . SER A 1 100 ? 11.507 -7.811 4.306 1.00 13.31 99 SER A CA 1
ATOM 842 C C . SER A 1 100 ? 10.174 -7.482 3.629 1.00 15.89 99 SER A C 1
ATOM 843 O O . SER A 1 100 ? 9.546 -6.453 3.928 1.00 15.46 99 SER A O 1
ATOM 846 N N . ASP A 1 101 ? 9.766 -8.315 2.681 1.00 17.17 100 ASP A N 1
ATOM 847 C CA . ASP A 1 101 ? 8.457 -8.160 2.036 1.00 13.04 100 ASP A CA 1
ATOM 848 C C . ASP A 1 101 ? 7.321 -8.231 3.084 1.00 10.04 100 ASP A C 1
ATOM 849 O O . ASP A 1 101 ? 6.285 -7.564 2.936 1.00 11.65 100 ASP A O 1
ATOM 854 N N . PHE A 1 102 ? 7.462 -9.056 4.121 1.00 13.30 101 PHE A N 1
ATOM 855 C CA . PHE A 1 102 ? 6.393 -9.159 5.133 1.00 14.08 101 PHE A CA 1
ATOM 856 C C . PHE A 1 102 ? 6.298 -7.873 5.933 1.00 14.38 101 PHE A C 1
ATOM 857 O O . PHE A 1 102 ? 5.185 -7.371 6.228 1.00 12.39 101 PHE A O 1
ATOM 865 N N . TYR A 1 103 ? 7.455 -7.300 6.243 1.00 13.52 102 TYR A N 1
ATOM 866 C CA . TYR A 1 103 ? 7.497 -6.005 6.895 1.00 15.81 102 TYR A CA 1
ATOM 867 C C . TYR A 1 103 ? 6.780 -4.967 6.054 1.00 12.22 102 TYR A C 1
ATOM 868 O O . TYR A 1 103 ? 5.916 -4.226 6.527 1.00 10.83 102 TYR A O 1
ATOM 877 N N . LYS A 1 104 ? 7.135 -4.911 4.774 1.00 10.61 103 LYS A N 1
ATOM 878 C CA . LYS A 1 104 ? 6.480 -3.991 3.871 1.00 16.11 103 LYS A CA 1
ATOM 879 C C . LYS A 1 104 ? 4.969 -4.156 3.851 1.00 16.61 103 LYS A C 1
ATOM 880 O O . LYS A 1 104 ? 4.238 -3.159 3.774 1.00 13.47 103 LYS A O 1
ATOM 886 N N . SER A 1 105 ? 4.521 -5.409 3.865 1.00 10.17 104 SER A N 1
ATOM 887 C CA . SER A 1 105 ? 3.104 -5.732 3.841 1.00 13.40 104 SER A CA 1
ATOM 888 C C . SER A 1 105 ? 2.387 -5.259 5.111 1.00 10.99 104 SER A C 1
ATOM 889 O O . SER A 1 105 ? 1.222 -4.797 5.057 1.00 9.71 104 SER A O 1
ATOM 892 N N . LEU A 1 106 ? 3.101 -5.295 6.249 1.00 9.09 105 LEU A N 1
ATOM 893 C CA . LEU A 1 106 ? 2.528 -4.785 7.473 1.00 11.92 105 LEU A CA 1
ATOM 894 C C . LEU A 1 106 ? 2.394 -3.257 7.412 1.00 12.97 105 LEU A C 1
ATOM 895 O O . LEU A 1 106 ? 1.368 -2.722 7.808 1.00 12.45 105 LEU A O 1
ATOM 900 N N . THR A 1 107 ? 3.386 -2.557 6.858 1.00 12.92 106 THR A N 1
ATOM 901 C CA . THR A 1 107 ? 3.296 -1.116 6.722 1.00 9.83 106 THR A CA 1
ATOM 902 C C . THR A 1 107 ? 2.070 -0.750 5.879 1.00 14.85 106 THR A C 1
ATOM 903 O O . THR A 1 107 ? 1.293 0.160 6.219 1.00 16.17 106 THR A O 1
ATOM 907 N N . ILE A 1 108 ? 1.933 -1.454 4.752 1.00 13.63 107 ILE A N 1
ATOM 908 C CA . ILE A 1 108 ? 0.805 -1.277 3.836 1.00 11.53 107 ILE A CA 1
ATOM 909 C C . ILE A 1 108 ? -0.543 -1.626 4.483 1.00 14.90 107 ILE A C 1
ATOM 910 O O . ILE A 1 108 ? -1.481 -0.872 4.357 1.00 15.65 107 ILE A O 1
ATOM 915 N N . SER A 1 109 ? -0.628 -2.753 5.175 1.00 12.54 108 SER A N 1
ATOM 916 C CA . SER A 1 109 ? -1.887 -3.195 5.770 1.00 24.90 108 SER A CA 1
ATOM 917 C C . SER A 1 109 ? -2.387 -2.165 6.773 1.00 14.60 108 SER A C 1
ATOM 918 O O . SER A 1 109 ? -3.583 -1.917 6.899 1.00 12.77 108 SER A O 1
ATOM 921 N N . LEU A 1 110 ? -1.449 -1.569 7.479 1.00 12.99 109 LEU A N 1
ATOM 922 C CA . LEU A 1 110 ? -1.755 -0.588 8.510 1.00 16.34 109 LEU A CA 1
ATOM 923 C C . LEU A 1 110 ? -1.989 0.842 7.929 1.00 11.81 109 LEU A C 1
ATOM 924 O O . LEU A 1 110 ? -2.407 1.735 8.627 1.00 12.82 109 LEU A O 1
ATOM 929 N N . ASP A 1 111 ? -1.675 1.029 6.656 1.00 17.78 110 ASP A N 1
ATOM 930 C CA . ASP A 1 111 ? -1.800 2.323 5.975 1.00 20.45 110 ASP A CA 1
ATOM 931 C C . ASP A 1 111 ? -0.951 3.394 6.650 1.00 21.61 110 ASP A C 1
ATOM 932 O O . ASP A 1 111 ? -1.325 4.575 6.699 1.00 22.35 110 ASP A O 1
ATOM 937 N N . LEU A 1 112 ? 0.237 2.988 7.081 1.00 19.56 111 LEU A N 1
ATOM 938 C CA . LEU A 1 112 ? 1.142 3.889 7.743 1.00 21.03 111 LEU A CA 1
ATOM 939 C C . LEU A 1 112 ? 1.838 4.819 6.765 1.00 18.88 111 LEU A C 1
ATOM 940 O O . LEU A 1 112 ? 2.289 4.415 5.687 1.00 22.53 111 LEU A O 1
ATOM 945 N N . ASN A 1 113 ? 1.914 6.084 7.163 1.00 24.06 112 ASN A N 1
ATOM 946 C CA . ASN A 1 113 ? 2.543 7.134 6.352 1.00 28.71 112 ASN A CA 1
ATOM 947 C C . ASN A 1 113 ? 2.919 8.310 7.255 1.00 29.33 112 ASN A C 1
ATOM 948 O O . ASN A 1 113 ? 2.601 8.319 8.464 1.00 35.61 112 ASN A O 1
ATOM 953 N N . LYS A 1 114 ? 3.595 9.293 6.677 1.00 36.87 113 LYS A N 1
ATOM 954 C CA . LYS A 1 114 ? 4.118 10.417 7.445 1.00 37.70 113 LYS A CA 1
ATOM 955 C C . LYS A 1 114 ? 3.070 11.074 8.372 1.00 41.80 113 LYS A C 1
ATOM 956 O O . LYS A 1 114 ? 3.392 11.439 9.503 1.00 54.79 113 LYS A O 1
ATOM 962 N N . ASP A 1 115 ? 1.821 11.178 7.922 1.00 38.44 114 ASP A N 1
ATOM 963 C CA . ASP A 1 115 ? 0.761 11.837 8.701 1.00 48.24 114 ASP A CA 1
ATOM 964 C C . ASP A 1 115 ? -0.190 10.873 9.445 1.00 46.38 114 ASP A C 1
ATOM 965 O O . ASP A 1 115 ? -0.984 11.283 10.298 1.00 63.63 114 ASP A O 1
ATOM 970 N N . ASN A 1 116 ? -0.097 9.592 9.122 1.00 29.14 115 ASN A N 1
ATOM 971 C CA . ASN A 1 116 ? -0.928 8.576 9.736 1.00 22.62 115 ASN A CA 1
ATOM 972 C C . ASN A 1 116 ? 0.006 7.577 10.408 1.00 28.49 115 ASN A C 1
ATOM 973 O O . ASN A 1 116 ? 0.443 6.610 9.787 1.00 24.26 115 ASN A O 1
ATOM 978 N N . ASN A 1 117 ? 0.343 7.837 11.667 1.00 20.12 116 ASN A N 1
ATOM 979 C CA . ASN A 1 117 ? 1.352 7.055 12.394 1.00 27.05 116 ASN A CA 1
ATOM 980 C C . ASN A 1 117 ? 1.139 7.262 13.897 1.00 25.16 116 ASN A C 1
ATOM 981 O O . ASN A 1 117 ? 0.858 8.368 14.337 1.00 23.78 116 ASN A O 1
ATOM 986 N N . PRO A 1 118 ? 1.286 6.197 14.697 1.00 21.20 117 PRO A N 1
ATOM 987 C CA . PRO A 1 118 ? 0.834 6.265 16.074 1.00 20.41 117 PRO A CA 1
ATOM 988 C C . PRO A 1 118 ? 1.678 7.216 16.887 1.00 29.55 117 PRO A C 1
ATOM 989 O O . PRO A 1 118 ? 2.885 7.090 16.836 1.00 19.77 117 PRO A O 1
ATOM 993 N N . ASN A 1 119 ? 1.050 8.132 17.619 1.00 21.28 118 ASN A N 1
ATOM 994 C CA . ASN A 1 119 ? 1.737 8.896 18.634 1.00 26.21 118 ASN A CA 1
ATOM 995 C C . ASN A 1 119 ? 1.828 8.071 19.931 1.00 24.23 118 ASN A C 1
ATOM 996 O O . ASN A 1 119 ? 1.449 6.896 19.954 1.00 20.06 118 ASN A O 1
ATOM 1001 N N . ARG A 1 120 ? 2.388 8.658 20.987 1.00 22.10 119 ARG A N 1
ATOM 1002 C CA . ARG A 1 120 ? 2.638 7.902 22.218 1.00 26.36 119 ARG A CA 1
ATOM 1003 C C . ARG A 1 120 ? 1.337 7.426 22.837 1.00 23.65 119 ARG A C 1
ATOM 1004 O O . ARG A 1 120 ? 1.244 6.331 23.431 1.00 21.81 119 ARG A O 1
ATOM 1012 N N A GLU A 1 121 ? 0.343 8.295 22.740 0.54 25.06 120 GLU A N 1
ATOM 1013 N N B GLU A 1 121 ? 0.315 8.264 22.682 0.46 24.90 120 GLU A N 1
ATOM 1014 C CA A GLU A 1 121 ? -0.964 8.023 23.280 0.54 23.96 120 GLU A CA 1
ATOM 1015 C CA B GLU A 1 121 ? -0.984 8.047 23.299 0.46 24.92 120 GLU A CA 1
ATOM 1016 C C A GLU A 1 121 ? -1.533 6.800 22.549 0.54 23.84 120 GLU A C 1
ATOM 1017 C C B GLU A 1 121 ? -1.736 6.929 22.537 0.46 24.88 120 GLU A C 1
ATOM 1018 O O A GLU A 1 121 ? -1.906 5.800 23.175 0.54 19.80 120 GLU A O 1
ATOM 1019 O O B GLU A 1 121 ? -2.447 6.121 23.138 0.46 20.49 120 GLU A O 1
ATOM 1030 N N . ASP A 1 122 ? -1.540 6.872 21.218 1.00 26.16 121 ASP A N 1
ATOM 1031 C CA . ASP A 1 122 ? -2.041 5.782 20.393 1.00 22.00 121 ASP A CA 1
ATOM 1032 C C . ASP A 1 122 ? -1.374 4.467 20.743 1.00 22.98 121 ASP A C 1
ATOM 1033 O O . ASP A 1 122 ? -2.026 3.429 20.804 1.00 19.88 121 ASP A O 1
ATOM 1038 N N . LEU A 1 123 ? -0.056 4.504 20.912 1.00 18.52 122 LEU A N 1
ATOM 1039 C CA . LEU A 1 123 ? 0.695 3.282 21.119 1.00 16.84 122 LEU A CA 1
ATOM 1040 C C . LEU A 1 123 ? 0.363 2.752 22.483 1.00 15.09 122 LEU A C 1
ATOM 1041 O O . LEU A 1 123 ? 0.187 1.534 22.661 1.00 18.45 122 LEU A O 1
ATOM 1046 N N . ALA A 1 124 ? 0.307 3.663 23.452 1.00 16.26 123 ALA A N 1
ATOM 1047 C CA . ALA A 1 124 ? -0.062 3.254 24.800 1.00 16.66 123 ALA A CA 1
ATOM 1048 C C . ALA A 1 124 ? -1.429 2.554 24.765 1.00 15.85 123 ALA A C 1
ATOM 1049 O O . ALA A 1 124 ? -1.587 1.490 25.332 1.00 19.05 123 ALA A O 1
ATOM 1051 N N . ASP A 1 125 ? -2.408 3.158 24.109 1.00 16.92 124 ASP A N 1
ATOM 1052 C CA . ASP A 1 125 ? -3.746 2.539 24.017 1.00 19.89 124 ASP A CA 1
ATOM 1053 C C . ASP A 1 125 ? -3.691 1.180 23.277 1.00 19.68 124 ASP A C 1
ATOM 1054 O O . ASP A 1 125 ? -4.296 0.183 23.717 1.00 14.91 124 ASP A O 1
ATOM 1067 N N . TYR A 1 127 ? -0.998 -0.972 22.691 1.00 14.64 126 TYR A N 1
ATOM 1068 C CA . TYR A 1 127 ? -0.272 -2.032 23.368 1.00 10.83 126 TYR A CA 1
ATOM 1069 C C . TYR A 1 127 ? -0.979 -2.455 24.660 1.00 13.62 126 TYR A C 1
ATOM 1070 O O . TYR A 1 127 ? -0.905 -3.623 25.061 1.00 13.47 126 TYR A O 1
ATOM 1079 N N A SER A 1 128 ? -1.672 -1.525 25.314 0.36 15.83 127 SER A N 1
ATOM 1080 N N B SER A 1 128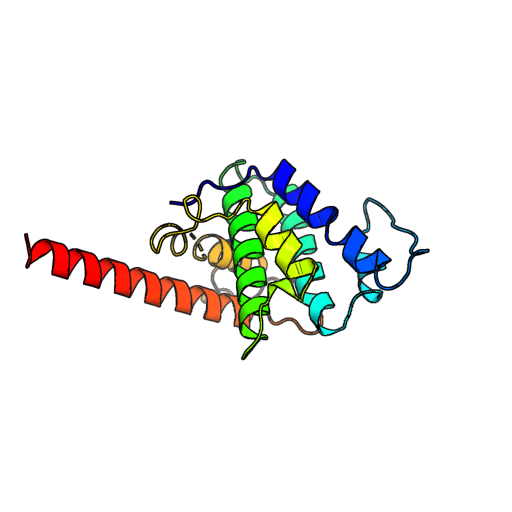 ? -1.639 -1.520 25.316 0.64 16.15 127 SER A N 1
ATOM 1081 C CA A SER A 1 128 ? -2.414 -1.880 26.526 0.36 14.67 127 SER A CA 1
ATOM 1082 C CA B SER A 1 128 ? -2.399 -1.878 26.496 0.64 13.63 127 SER A CA 1
ATOM 1083 C C A SER A 1 128 ? -3.635 -2.753 26.201 0.36 13.34 127 SER A C 1
ATOM 1084 C C B SER A 1 128 ? -3.527 -2.851 26.117 0.64 12.69 127 SER A C 1
ATOM 1085 O O A SER A 1 128 ? -4.013 -3.627 26.989 0.36 11.98 127 SER A O 1
ATOM 1086 O O B SER A 1 128 ? -3.736 -3.886 26.775 0.64 12.96 127 SER A O 1
ATOM 1091 N N . ALA A 1 129 ? -4.243 -2.536 25.032 1.00 13.18 128 ALA A N 1
ATOM 1092 C CA . ALA A 1 129 ? -5.358 -3.373 24.599 1.00 17.47 128 ALA A CA 1
ATOM 1093 C C . ALA A 1 129 ? -4.831 -4.744 24.204 1.00 13.08 128 ALA A C 1
ATOM 1094 O O . ALA A 1 129 ? -5.443 -5.761 24.531 1.00 13.76 128 ALA A O 1
ATOM 1096 N N . LEU A 1 130 ? -3.678 -4.774 23.531 1.00 10.67 129 LEU A N 1
ATOM 1097 C CA . LEU A 1 130 ? -3.071 -6.030 23.155 1.00 12.13 129 LEU A CA 1
ATOM 1098 C C . LEU A 1 130 ? -2.642 -6.845 24.373 1.00 10.79 129 LEU A C 1
ATOM 1099 O O . LEU A 1 130 ? -2.936 -8.050 24.474 1.00 14.45 129 LEU A O 1
ATOM 1104 N N . GLU A 1 131 ? -1.896 -6.218 25.278 1.00 14.42 130 GLU A N 1
ATOM 1105 C CA . GLU A 1 131 ? -1.547 -6.892 26.535 1.00 14.40 130 GLU A CA 1
ATOM 1106 C C . GLU A 1 131 ? -2.767 -7.449 27.291 1.00 14.15 130 GLU A C 1
ATOM 1107 O O . GLU A 1 131 ? -2.735 -8.599 27.737 1.00 13.76 130 GLU A O 1
ATOM 1113 N N . LYS A 1 132 ? -3.844 -6.678 27.415 1.00 14.18 131 LYS A N 1
ATOM 1114 C CA . LYS A 1 132 ? -5.051 -7.173 28.094 1.00 18.15 131 LYS A CA 1
ATOM 1115 C C . LYS A 1 132 ? -5.599 -8.408 27.377 1.00 20.98 131 LYS A C 1
ATOM 1116 O O . LYS A 1 132 ? -5.967 -9.448 27.994 1.00 11.78 131 LYS A O 1
ATOM 1122 N N . PHE A 1 133 ? -5.696 -8.293 26.055 1.00 15.89 132 PHE A N 1
ATOM 1123 C CA . PHE A 1 133 ? -6.192 -9.368 25.251 1.00 12.39 132 PHE A CA 1
ATOM 1124 C C . PHE A 1 133 ? -5.402 -10.641 25.497 1.00 13.28 132 PHE A C 1
ATOM 1125 O O . PHE A 1 133 ? -5.994 -11.697 25.769 1.00 14.31 132 PHE A O 1
ATOM 1133 N N . LEU A 1 134 ? -4.074 -10.556 25.449 1.00 11.92 133 LEU A N 1
ATOM 1134 C CA . LEU A 1 134 ? -3.269 -11.757 25.677 1.00 15.89 133 LEU A CA 1
ATOM 1135 C C . LEU A 1 134 ? -3.476 -12.354 27.092 1.00 15.90 133 LEU A C 1
ATOM 1136 O O . LEU A 1 134 ? -3.578 -13.582 27.275 1.00 11.71 133 LEU A O 1
ATOM 1141 N N . ARG A 1 135 ? -3.505 -11.502 28.095 1.00 8.29 134 ARG A N 1
ATOM 1142 C CA . ARG A 1 135 ? -3.769 -11.951 29.473 1.00 13.72 134 ARG A CA 1
ATOM 1143 C C . ARG A 1 135 ? -5.114 -12.672 29.561 1.00 19.97 134 ARG A C 1
ATOM 1144 O O . ARG A 1 135 ? -5.246 -13.691 30.252 1.00 15.78 134 ARG A O 1
ATOM 1152 N N . SER A 1 136 ? -6.088 -12.193 28.790 1.00 16.27 135 SER A N 1
ATOM 1153 C CA . SER A 1 136 ? -7.423 -12.792 28.812 1.00 11.90 135 SER A CA 1
ATOM 1154 C C . SER A 1 136 ? -7.400 -14.210 28.234 1.00 14.90 135 SER A C 1
ATOM 1155 O O . SER A 1 136 ? -8.307 -14.984 28.494 1.00 15.65 135 SER A O 1
ATOM 1158 N N . HIS A 1 137 ? -6.335 -14.538 27.487 1.00 12.36 136 HIS A N 1
ATOM 1159 C CA . HIS A 1 137 ? -6.180 -15.843 26.861 1.00 20.59 136 HIS A CA 1
ATOM 1160 C C . HIS A 1 137 ? -5.002 -16.600 27.444 1.00 22.18 136 HIS A C 1
ATOM 1161 O O . HIS A 1 137 ? -4.630 -17.614 26.905 1.00 15.41 136 HIS A O 1
ATOM 1168 N N . VAL A 1 138 ? -4.464 -16.134 28.573 1.00 19.78 137 VAL A N 1
ATOM 1169 C CA . VAL A 1 138 ? -3.449 -16.886 29.290 1.00 20.97 137 VAL A CA 1
ATOM 1170 C C . VAL A 1 138 ? -3.892 -17.230 30.736 1.00 28.94 137 VAL A C 1
ATOM 1171 O O . VAL A 1 138 ? -3.690 -18.337 31.212 1.00 17.76 137 VAL A O 1
ATOM 1175 N N . TYR A 1 139 ? -4.484 -16.271 31.431 1.00 17.03 138 TYR A N 1
ATOM 1176 C CA . TYR A 1 139 ? -4.838 -16.436 32.850 1.00 18.34 138 TYR A CA 1
ATOM 1177 C C . TYR A 1 139 ? -6.343 -16.484 33.097 1.00 18.77 138 TYR A C 1
ATOM 1178 O O . TYR A 1 139 ? -7.117 -15.799 32.452 1.00 18.01 138 TYR A O 1
ATOM 1187 N N . LYS A 1 140 ? -6.744 -17.278 34.080 1.00 27.37 139 LYS A N 1
ATOM 1188 C CA . LYS A 1 140 ? -8.110 -17.213 34.604 1.00 22.70 139 LYS A CA 1
ATOM 1189 C C . LYS A 1 140 ? -8.447 -15.776 34.990 1.00 31.44 139 LYS A C 1
ATOM 1190 O O . LYS A 1 140 ? -7.686 -15.121 35.697 1.00 20.85 139 LYS A O 1
ATOM 1196 N N . ASN A 1 141 ? -9.573 -15.283 34.483 1.00 23.86 140 ASN A N 1
ATOM 1197 C CA . ASN A 1 141 ? -9.984 -13.878 34.667 1.00 19.90 140 ASN A CA 1
ATOM 1198 C C . ASN A 1 141 ? -8.929 -12.833 34.325 1.00 23.51 140 ASN A C 1
ATOM 1199 O O . ASN A 1 141 ? -8.917 -11.754 34.918 1.00 21.82 140 ASN A O 1
ATOM 1204 N N . SER A 1 142 ? -8.046 -13.155 33.380 1.00 17.90 141 SER A N 1
ATOM 1205 C CA . SER A 1 142 ? -6.970 -12.245 32.963 1.00 27.71 141 SER A CA 1
ATOM 1206 C C . SER A 1 142 ? -5.991 -11.941 34.069 1.00 27.18 141 SER A C 1
ATOM 1207 O O . SER A 1 142 ? -5.129 -11.072 33.910 1.00 26.47 141 SER A O 1
ATOM 1210 N N . ASP A 1 143 ? -6.125 -12.648 35.192 1.00 28.18 142 ASP A N 1
ATOM 1211 C CA . ASP A 1 143 ? -5.423 -12.282 36.415 1.00 20.21 142 ASP A CA 1
ATOM 1212 C C . ASP A 1 143 ? -4.390 -13.350 36.785 1.00 26.92 142 ASP A C 1
ATOM 1213 O O . ASP A 1 143 ? -4.732 -14.464 37.171 1.00 27.17 142 ASP A O 1
ATOM 1218 N N . PRO A 1 144 ? -3.109 -13.025 36.635 1.00 20.47 143 PRO A N 1
ATOM 1219 C CA . PRO A 1 144 ? -2.125 -14.082 36.863 1.00 20.98 143 PRO A CA 1
ATOM 1220 C C . PRO A 1 144 ? -2.168 -14.643 38.303 1.00 30.95 143 PRO A C 1
ATOM 1221 O O . PRO A 1 144 ? -1.765 -15.796 38.509 1.00 23.27 143 PRO A O 1
ATOM 1225 N N . ARG A 1 145 ? -2.700 -13.863 39.248 1.00 29.95 144 ARG A N 1
ATOM 1226 C CA . ARG A 1 145 ? -2.856 -14.312 40.631 1.00 38.22 144 ARG A CA 1
ATOM 1227 C C . ARG A 1 145 ? -3.715 -15.572 40.657 1.00 37.47 144 ARG A C 1
ATOM 1228 O O . ARG A 1 145 ? -3.573 -16.407 41.535 1.00 31.55 144 ARG A O 1
ATOM 1236 N N . LYS A 1 146 ? -4.605 -15.720 39.684 1.00 29.24 145 LYS A N 1
ATOM 1237 C CA . LYS A 1 146 ? -5.573 -16.809 39.729 1.00 25.49 145 LYS A CA 1
ATOM 1238 C C . LYS A 1 146 ? -5.095 -18.011 38.910 1.00 30.34 145 LYS A C 1
ATOM 1239 O O . LYS A 1 146 ? -5.816 -19.002 38.781 1.00 28.73 145 LYS A O 1
ATOM 1245 N N . GLY A 1 147 ? -3.903 -17.914 38.322 1.00 26.44 146 GLY A N 1
ATOM 1246 C CA . GLY A 1 147 ? -3.326 -19.016 37.587 1.00 27.19 146 GLY A CA 1
ATOM 1247 C C . GLY A 1 147 ? -3.596 -19.028 36.088 1.00 32.31 146 GLY A C 1
ATOM 1248 O O . GLY A 1 147 ? -4.307 -18.175 35.531 1.00 21.96 146 GLY A O 1
ATOM 1249 N N . TYR A 1 148 ? -3.019 -20.030 35.441 1.00 22.25 147 TYR A N 1
ATOM 1250 C CA . TYR A 1 148 ? -3.177 -20.239 34.009 1.00 21.07 147 TYR A CA 1
ATOM 1251 C C . TYR A 1 148 ? -4.439 -20.993 33.632 1.00 21.32 147 TYR A C 1
ATOM 1252 O O . TYR A 1 148 ? -4.842 -21.944 34.305 1.00 22.56 147 TYR A O 1
ATOM 1261 N N . LEU A 1 149 ? -5.038 -20.579 32.518 1.00 23.96 148 LEU A N 1
ATOM 1262 C CA . LEU A 1 149 ? -6.084 -21.365 31.838 1.00 23.78 148 LEU A CA 1
ATOM 1263 C C . LEU A 1 149 ? -5.540 -22.738 31.477 1.00 27.79 148 LEU A C 1
ATOM 1264 O O . LEU A 1 149 ? -4.386 -22.854 31.102 1.00 22.99 148 LEU A O 1
ATOM 1269 N N . ASP A 1 150 ? -6.360 -23.784 31.600 1.00 30.81 149 ASP A N 1
ATOM 1270 C CA . ASP A 1 150 ? -5.957 -25.141 31.198 1.00 30.37 149 ASP A CA 1
ATOM 1271 C C . ASP A 1 150 ? -5.638 -25.183 29.692 1.00 30.74 149 ASP A C 1
ATOM 1272 O O . ASP A 1 150 ? -4.698 -25.843 29.251 1.00 33.54 149 ASP A O 1
ATOM 1277 N N . LYS A 1 151 ? -6.444 -24.488 28.905 1.00 29.31 150 LYS A N 1
ATOM 1278 C CA . LYS A 1 151 ? -6.216 -24.410 27.472 1.00 33.04 150 LYS A CA 1
ATOM 1279 C C . LYS A 1 151 ? -5.472 -23.123 27.144 1.00 20.27 150 LYS A C 1
ATOM 1280 O O . LYS A 1 151 ? -5.951 -22.046 27.453 1.00 22.42 150 LYS A O 1
ATOM 1286 N N . GLN A 1 152 ? -4.303 -23.255 26.520 1.00 24.17 151 GLN A N 1
ATOM 1287 C CA . GLN A 1 152 ? -3.456 -22.115 26.189 1.00 25.06 151 GLN A CA 1
ATOM 1288 C C . GLN A 1 152 ? -3.407 -21.915 24.664 1.00 23.22 151 GLN A C 1
ATOM 1289 O O . GLN A 1 152 ? -2.565 -22.493 23.989 1.00 17.49 151 GLN A O 1
ATOM 1295 N N . PRO A 1 153 ? -4.309 -21.084 24.118 1.00 16.63 152 PRO A N 1
ATOM 1296 C CA . PRO A 1 153 ? -4.297 -20.919 22.655 1.00 16.22 152 PRO A CA 1
ATOM 1297 C C . PRO A 1 153 ? -2.950 -20.364 22.134 1.00 22.99 152 PRO A C 1
ATOM 1298 O O . PRO A 1 153 ? -2.607 -20.539 20.958 1.00 17.54 152 PRO A O 1
ATOM 1302 N N . PHE A 1 154 ? -2.201 -19.671 22.993 1.00 13.15 153 PHE A N 1
ATOM 1303 C CA . PHE A 1 154 ? -0.939 -19.074 22.575 1.00 12.63 153 PHE A CA 1
ATOM 1304 C C . PHE A 1 154 ? 0.301 -19.887 22.931 1.00 20.42 153 PHE A C 1
ATOM 1305 O O . PHE A 1 154 ? 1.414 -19.371 22.835 1.00 19.35 153 PHE A O 1
ATOM 1313 N N . ALA A 1 155 ? 0.114 -21.147 23.321 1.00 20.63 154 ALA A N 1
ATOM 1314 C CA . ALA A 1 155 ? 1.233 -22.068 23.494 1.00 27.15 154 ALA A CA 1
ATOM 1315 C C . ALA A 1 155 ? 1.688 -22.547 22.100 1.00 26.96 154 ALA A C 1
ATOM 1316 O O . ALA A 1 155 ? 1.356 -23.6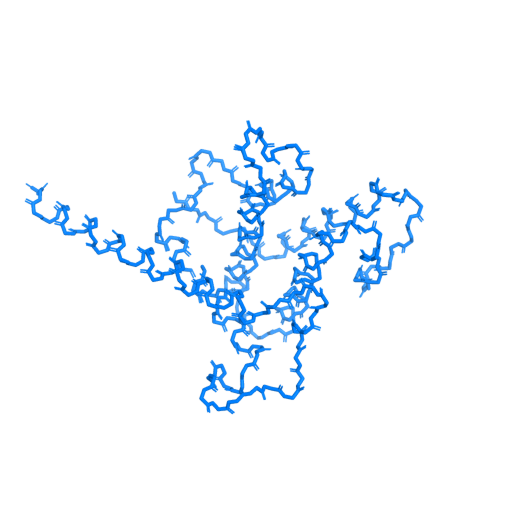15 21.639 1.00 26.38 154 ALA A O 1
ATOM 1318 N N . ILE A 1 156 ? 2.466 -21.702 21.456 1.00 27.29 155 ILE A N 1
ATOM 1319 C CA . ILE A 1 156 ? 2.847 -21.845 20.076 1.00 25.03 155 ILE A CA 1
ATOM 1320 C C . ILE A 1 156 ? 4.356 -22.007 20.112 1.00 30.13 155 ILE A C 1
ATOM 1321 O O . ILE A 1 156 ? 5.064 -21.305 20.892 1.00 17.17 155 ILE A O 1
ATOM 1326 N N . LYS A 1 157 ? 4.855 -22.929 19.292 1.00 26.82 156 LYS A N 1
ATOM 1327 C CA . LYS A 1 157 ? 6.264 -23.232 19.309 1.00 30.68 156 LYS A CA 1
ATOM 1328 C C . LYS A 1 157 ? 7.067 -21.988 18.970 1.00 13.85 156 LYS A C 1
ATOM 1329 O O . LYS A 1 157 ? 6.730 -21.242 18.015 1.00 19.18 156 LYS A O 1
ATOM 1335 N N . HIS A 1 158 ? 8.131 -21.807 19.746 1.00 23.83 157 HIS A N 1
ATOM 1336 C CA . HIS A 1 158 ? 9.124 -20.756 19.564 1.00 25.11 157 HIS A CA 1
ATOM 1337 C C . HIS A 1 158 ? 8.527 -19.418 19.844 1.00 24.92 157 HIS A C 1
ATOM 1338 O O . HIS A 1 158 ? 9.024 -18.385 19.375 1.00 24.65 157 HIS A O 1
ATOM 1345 N N . TYR A 1 159 ? 7.451 -19.451 20.622 1.00 21.48 158 TYR A N 1
ATOM 1346 C CA . TYR A 1 159 ? 6.788 -18.240 21.067 1.00 17.05 158 TYR A CA 1
ATOM 1347 C C . TYR A 1 159 ? 6.519 -18.296 22.591 1.00 20.52 158 TYR A C 1
ATOM 1348 O O . TYR A 1 159 ? 6.077 -19.318 23.109 1.00 14.85 158 TYR A O 1
ATOM 1357 N N . SER A 1 160 ? 6.797 -17.201 23.291 1.00 16.13 159 SER A N 1
ATOM 1358 C CA . SER A 1 160 ? 6.439 -17.062 24.710 1.00 19.25 159 SER A CA 1
ATOM 1359 C C . SER A 1 160 ? 5.441 -15.915 24.901 1.00 13.02 159 SER A C 1
ATOM 1360 O O . SER A 1 160 ? 5.807 -14.750 24.856 1.00 15.43 159 SER A O 1
ATOM 1363 N N . VAL A 1 161 ? 4.171 -16.265 25.069 1.00 15.61 160 VAL A N 1
ATOM 1364 C CA . VAL A 1 161 ? 3.127 -15.276 25.240 1.00 15.46 160 VAL A CA 1
ATOM 1365 C C . VAL A 1 161 ? 3.387 -14.457 26.516 1.00 21.24 160 VAL A C 1
ATOM 1366 O O . VAL A 1 161 ? 3.124 -13.247 26.552 1.00 13.41 160 VAL A O 1
ATOM 1370 N N . VAL A 1 162 ? 3.969 -15.078 27.547 1.00 15.62 161 VAL A N 1
ATOM 1371 C CA . VAL A 1 162 ? 4.248 -14.312 28.773 1.00 15.10 161 VAL A CA 1
ATOM 1372 C C . VAL A 1 162 ? 5.347 -13.285 28.553 1.00 12.54 161 VAL A C 1
ATOM 1373 O O . VAL A 1 162 ? 5.246 -12.160 29.037 1.00 11.19 161 VAL A O 1
ATOM 1377 N N . ASP A 1 163 ? 6.389 -13.657 27.811 1.00 17.01 162 ASP A N 1
ATOM 1378 C CA . ASP A 1 163 ? 7.435 -12.705 27.437 1.00 16.51 162 ASP A CA 1
ATOM 1379 C C . ASP A 1 163 ? 6.805 -11.504 26.729 1.00 20.32 162 ASP A C 1
ATOM 1380 O O . ASP A 1 163 ? 7.156 -10.369 26.977 1.00 13.70 162 ASP A O 1
ATOM 1385 N N . ASP A 1 164 ? 5.867 -11.774 25.838 1.00 13.25 163 ASP A N 1
ATOM 1386 C CA . ASP A 1 164 ? 5.167 -10.709 25.131 1.00 15.02 163 ASP A CA 1
ATOM 1387 C C . ASP A 1 164 ? 4.300 -9.825 26.053 1.00 20.28 163 ASP A C 1
ATOM 1388 O O . ASP A 1 164 ? 4.287 -8.595 25.928 1.00 14.98 163 ASP A O 1
ATOM 1393 N N . ILE A 1 165 ? 3.589 -10.433 26.994 1.00 13.64 164 ILE A N 1
ATOM 1394 C CA . ILE A 1 165 ? 2.839 -9.650 27.989 1.00 15.71 164 ILE A CA 1
ATOM 1395 C C . ILE A 1 165 ? 3.740 -8.708 28.799 1.00 17.16 164 ILE A C 1
ATOM 1396 O O . ILE A 1 165 ? 3.431 -7.519 28.924 1.00 13.51 164 ILE A O 1
ATOM 1401 N N . LEU A 1 166 ? 4.871 -9.214 29.301 1.00 11.94 165 LEU A N 1
ATOM 1402 C CA . LEU A 1 166 ? 5.833 -8.383 30.021 1.00 12.80 165 LEU A CA 1
ATOM 1403 C C . LEU A 1 166 ? 6.385 -7.267 29.149 1.00 13.56 165 LEU A C 1
ATOM 1404 O O . LEU A 1 166 ? 6.454 -6.114 29.573 1.00 12.19 165 LEU A O 1
ATOM 1409 N N . GLU A 1 167 ? 6.754 -7.606 27.914 1.00 16.71 166 GLU A N 1
ATOM 1410 C CA . GLU A 1 167 ? 7.317 -6.607 27.023 1.00 14.90 166 GLU A CA 1
ATOM 1411 C C . GLU A 1 167 ? 6.276 -5.512 26.725 1.00 9.32 166 GLU A C 1
ATOM 1412 O O . GLU A 1 167 ? 6.580 -4.329 26.797 1.00 11.27 166 GLU A O 1
ATOM 1418 N N . LEU A 1 168 ? 5.051 -5.915 26.404 1.00 12.84 167 LEU A N 1
ATOM 1419 C CA . LEU A 1 168 ? 3.982 -4.978 26.104 1.00 9.36 167 LEU A CA 1
ATOM 1420 C C . LEU A 1 168 ? 3.713 -4.095 27.322 1.00 17.40 167 LEU A C 1
ATOM 1421 O O . LEU A 1 168 ? 3.511 -2.874 27.216 1.00 14.18 167 LEU A O 1
ATOM 1426 N N . SER A 1 169 ? 3.745 -4.719 28.486 1.00 12.89 168 SER A N 1
ATOM 1427 C CA . SER A 1 169 ? 3.575 -3.979 29.712 1.00 11.59 168 SER A CA 1
ATOM 1428 C C . SER A 1 169 ? 4.717 -2.981 29.917 1.00 12.65 168 SER A C 1
ATOM 1429 O O . SER A 1 169 ? 4.490 -1.829 30.289 1.00 12.60 168 SER A O 1
ATOM 1432 N N . ASP A 1 170 ? 5.942 -3.378 29.593 1.00 13.77 169 ASP A N 1
ATOM 1433 C CA . ASP A 1 170 ? 7.037 -2.441 29.716 1.00 13.49 169 ASP A CA 1
ATOM 1434 C C . ASP A 1 170 ? 6.868 -1.249 28.779 1.00 11.88 169 ASP A C 1
ATOM 1435 O O . ASP A 1 170 ? 7.145 -0.104 29.157 1.00 14.83 169 ASP A O 1
ATOM 1440 N N . ARG A 1 171 ? 6.460 -1.497 27.533 1.00 11.42 170 ARG A N 1
ATOM 1441 C CA . ARG A 1 171 ? 6.335 -0.395 26.594 1.00 13.83 170 ARG A CA 1
ATOM 1442 C C . ARG A 1 171 ? 5.245 0.580 27.005 1.00 17.57 170 ARG A C 1
ATOM 1443 O O . ARG A 1 171 ? 5.421 1.803 26.923 1.00 16.49 170 ARG A O 1
ATOM 1451 N N . VAL A 1 172 ? 4.104 0.037 27.418 1.00 13.16 171 VAL A N 1
ATOM 1452 C CA . VAL A 1 172 ? 3.024 0.848 27.948 1.00 14.33 171 VAL A CA 1
ATOM 1453 C C . VAL A 1 172 ? 3.532 1.684 29.134 1.00 18.46 171 VAL A C 1
ATOM 1454 O O . VAL A 1 172 ? 3.299 2.896 29.173 1.00 15.20 171 VAL A O 1
ATOM 1458 N N . HIS A 1 173 ? 4.238 1.049 30.074 1.00 14.08 172 HIS A N 1
ATOM 1459 C CA . HIS A 1 173 ? 4.721 1.762 31.263 1.00 10.27 172 HIS A CA 1
ATOM 1460 C C . HIS A 1 173 ? 5.620 2.963 30.846 1.00 15.82 172 HIS A C 1
ATOM 1461 O O . HIS A 1 173 ? 5.520 4.069 31.405 1.00 12.51 172 HIS A O 1
ATOM 1468 N N . LYS A 1 174 ? 6.511 2.724 29.886 1.00 18.40 173 LYS A N 1
ATOM 1469 C CA . LYS A 1 174 ? 7.463 3.734 29.406 1.00 12.88 173 LYS A CA 1
ATOM 1470 C C . LYS A 1 174 ? 6.703 4.846 28.678 1.00 17.47 173 LYS A C 1
ATOM 1471 O O . LYS A 1 174 ? 6.941 6.042 28.914 1.00 13.80 173 LYS A O 1
ATOM 1477 N N . LEU A 1 175 ? 5.736 4.452 27.847 1.00 17.26 174 LEU A N 1
ATOM 1478 C CA . LEU A 1 175 ? 4.915 5.425 27.137 1.00 16.64 174 LEU A CA 1
ATOM 1479 C C . LEU A 1 175 ? 4.120 6.321 28.096 1.00 15.18 174 LEU A C 1
ATOM 1480 O O . LEU A 1 175 ? 4.131 7.573 27.948 1.00 13.70 174 LEU A O 1
ATOM 1485 N N . ARG A 1 176 ? 3.494 5.730 29.117 1.00 14.93 175 ARG A N 1
ATOM 1486 C CA . ARG A 1 176 ? 2.771 6.509 30.110 1.00 14.15 175 ARG A CA 1
ATOM 1487 C C . ARG A 1 176 ? 3.697 7.434 30.886 1.00 16.15 175 ARG A C 1
ATOM 1488 O O . ARG A 1 176 ? 3.338 8.590 31.151 1.00 15.07 175 ARG A O 1
ATOM 1496 N N . HIS A 1 177 ? 4.907 6.953 31.184 1.00 13.48 176 HIS A N 1
ATOM 1497 C CA . HIS A 1 177 ? 5.935 7.800 31.795 1.00 15.32 176 HIS A CA 1
ATOM 1498 C C . HIS A 1 177 ? 6.202 9.029 30.918 1.00 16.27 176 HIS A C 1
ATOM 1499 O O . HIS A 1 177 ? 6.217 10.173 31.396 1.00 17.63 176 HIS A O 1
ATOM 1506 N N . GLU A 1 178 ? 6.399 8.792 29.623 1.00 15.79 177 GLU A N 1
ATOM 1507 C CA . GLU A 1 178 ? 6.776 9.877 28.719 1.00 17.01 177 GLU A CA 1
ATOM 1508 C C . GLU A 1 178 ? 5.665 10.897 28.562 1.00 17.06 177 GLU A C 1
ATOM 1509 O O . GLU A 1 178 ? 5.924 12.095 28.464 1.00 18.63 177 GLU A O 1
ATOM 1515 N N . ILE A 1 179 ? 4.431 10.419 28.547 1.00 15.59 178 ILE A N 1
ATOM 1516 C CA . ILE A 1 179 ? 3.260 11.291 28.458 1.00 19.88 178 ILE A CA 1
ATOM 1517 C C . ILE A 1 179 ? 3.165 12.231 29.650 1.00 20.71 178 ILE A C 1
ATOM 1518 O O . ILE A 1 179 ? 2.869 13.437 29.521 1.00 19.71 178 ILE A O 1
ATOM 1523 N N . ILE A 1 180 ? 3.395 11.662 30.819 1.00 16.74 179 ILE A N 1
ATOM 1524 C CA . ILE A 1 180 ? 3.473 12.470 32.059 1.00 18.23 179 ILE A CA 1
ATOM 1525 C C . ILE A 1 180 ? 4.567 13.512 31.975 1.00 20.29 179 ILE A C 1
ATOM 1526 O O . ILE A 1 180 ? 4.345 14.699 32.262 1.00 21.80 179 ILE A O 1
ATOM 1531 N N . ILE A 1 181 ? 5.752 13.086 31.567 1.00 20.60 180 ILE A N 1
ATOM 1532 C CA . ILE A 1 181 ? 6.864 13.998 31.478 1.00 22.84 180 ILE A CA 1
ATOM 1533 C C . ILE A 1 181 ? 6.580 15.146 30.490 1.00 23.69 180 ILE A C 1
ATOM 1534 O O . ILE A 1 181 ? 6.957 16.301 30.716 1.00 25.84 180 ILE A O 1
ATOM 1539 N N . ALA A 1 182 ? 5.923 14.818 29.384 1.00 22.26 181 ALA A N 1
ATOM 1540 C CA . ALA A 1 182 ? 5.706 15.803 28.324 1.00 35.32 181 ALA A CA 1
ATOM 1541 C C . ALA A 1 182 ? 4.649 16.813 28.763 1.00 23.92 181 ALA A C 1
ATOM 1542 O O . ALA A 1 182 ? 4.767 17.995 28.473 1.00 25.82 181 ALA A O 1
ATOM 1544 N N . ALA A 1 183 ? 3.653 16.352 29.522 1.00 23.14 182 ALA A N 1
ATOM 1545 C CA . ALA A 1 183 ? 2.627 17.222 30.084 1.00 23.79 182 ALA A CA 1
ATOM 1546 C C . ALA A 1 183 ? 3.215 18.191 31.123 1.00 30.87 182 ALA A C 1
ATOM 1547 O O . ALA A 1 183 ? 2.834 19.370 31.179 1.00 27.22 182 ALA A O 1
ATOM 1549 N N . ARG A 1 184 ? 4.159 17.689 31.920 1.00 25.82 183 ARG A N 1
ATOM 1550 C CA . ARG A 1 184 ? 4.883 18.515 32.893 1.00 28.28 183 ARG A CA 1
ATOM 1551 C C . ARG A 1 184 ? 5.645 19.638 32.182 1.00 30.50 183 ARG A C 1
ATOM 1552 O O . ARG A 1 184 ? 5.548 20.803 32.573 1.00 32.67 183 ARG A O 1
ATOM 1560 N N . ASP A 1 185 ? 6.390 19.297 31.131 1.00 34.60 184 ASP A N 1
ATOM 1561 C CA . ASP A 1 185 ? 7.170 20.309 30.415 1.00 38.50 184 ASP A CA 1
ATOM 1562 C C . ASP A 1 185 ? 6.247 21.349 29.780 1.00 33.22 184 ASP A C 1
ATOM 1563 O O . ASP A 1 185 ? 6.558 22.532 29.776 1.00 45.68 184 ASP A O 1
ATOM 1568 N N . LEU A 1 186 ? 5.117 20.896 29.247 1.00 36.92 185 LEU A N 1
ATOM 1569 C CA . LEU A 1 186 ? 4.117 21.792 28.659 1.00 43.38 185 LEU A CA 1
ATOM 1570 C C . LEU A 1 186 ? 3.521 22.733 29.701 1.00 38.72 185 LEU A C 1
ATOM 1571 O O . LEU A 1 186 ? 3.275 23.916 29.403 1.00 36.96 185 LEU A O 1
ATOM 1576 N N . HIS A 1 187 ? 3.299 22.200 30.907 1.00 34.45 186 HIS A N 1
ATOM 1577 C CA . HIS A 1 187 ? 2.779 22.947 32.061 1.00 33.98 186 HIS A CA 1
ATOM 1578 C C . HIS A 1 187 ? 3.742 24.050 32.511 1.00 43.33 186 HIS A C 1
ATOM 1579 O O . HIS A 1 187 ? 3.393 25.242 32.556 1.00 41.47 186 HIS A O 1
ATOM 1586 N N . LEU A 1 188 ? 4.963 23.638 32.834 1.00 41.78 187 LEU A N 1
ATOM 1587 C CA . LEU A 1 188 ? 5.998 24.541 33.327 1.00 43.09 187 LEU A CA 1
ATOM 1588 C C . LEU A 1 188 ? 6.477 25.547 32.263 1.00 47.16 187 LEU A C 1
ATOM 1589 O O . LEU A 1 188 ? 6.987 26.620 32.596 1.00 49.44 187 LEU A O 1
ATOM 1594 N N . LEU A 1 189 ? 6.306 25.190 30.992 1.00 49.59 188 LEU A N 1
ATOM 1595 C CA . LEU A 1 189 ? 6.791 25.999 29.865 1.00 71.79 188 LEU A CA 1
ATOM 1596 C C . LEU A 1 189 ? 5.644 26.554 29.030 1.00 72.96 188 LEU A C 1
ATOM 1597 O O . LEU A 1 189 ? 5.691 26.518 27.798 1.00 64.58 188 LEU A O 1
ATOM 1602 N N . GLN A 1 190 ? 4.609 27.054 29.695 1.00 76.05 189 GLN A N 1
ATOM 1603 C CA . GLN A 1 190 ? 3.482 27.628 28.975 1.00 72.94 189 GLN A CA 1
ATOM 1604 C C . GLN A 1 190 ? 3.533 29.159 29.005 1.00 69.84 189 GLN A C 1
ATOM 1605 O O . GLN A 1 190 ? 4.551 29.751 29.371 1.00 65.38 189 GLN A O 1
#

B-factor: mean 24.61, std 13.92, range [3.66, 172.24]

CATH classification: 1.20.1440.330 (+1 more: 6.10.280.170)

Foldseek 3Di:
DADQDFQVLLLVLLLVLLVVQLCVQPVPDDADPVCNLVSLVSHDPVCSLLSLVLVLLSVVLVVDPDDRVLSRLQNLLSLVVVLVVLQVVDDPDGSVVDVSNVSSCVSRVDDPVHDDDLVSNLSLVSNLQVLLVQFPDVSDCVRPGDPDRSSPGPPDDSVVSSVVSVVSSVVSVVVVVVVVVCVVVVD

Solvent-accessible surface area: 11344 Å² total

Secondary structure (DSSP, 8-state):
--PPPPHHHHHHHHHHHHHHHHHHH-TT----GGGGGGGGGGS-TTHHHHHHHHHHHHHHHHTS---HHHHHHHHHHHHHHHHHHHHHT-SSS-GGGSHHHHHHHHHTT-BTTB---HHHHH--HHHHHHHHHTTBGGG-GGG-B-SS-TT--TT--HHHHHHHHHHHHHHHHHHHHHHHHHHHHT-

InterPro domains:
  IPR031758 Putative substrate of the Dot/Icm secretion system [PF16848] (1-179)
  IPR044887 Putative substrate of the Dot/Icm secretion system superfamily [G3DSA:1.20.1440.330] (1-118)

Radius of gyration: 17.48 Å; Cα contacts (8 Å, |Δi|>4): 191; chains: 1; bounding box: 40×53×46 Å

Nearest PDB structures (foldseek):
  4hfv-assembly1_A-2  TM=1.005E+00  e=2.471E-27  Legionella pneumophila subsp. pneumophila str. Philadelphia 1
  5fia-assembly1_A  TM=7.945E-01  e=4.436E-06  Legionella pneumophila subsp. pneumophila str. Philadelphia 1
  5es2-assembly1_A  TM=7.988E-01  e=9.403E-06  Legionella pneumophila subsp. pneumophila str. Philadelphia 1
  5es2-assembly2_B  TM=7.987E-01  e=1.208E-05  Legionella pneumophila subsp. pneumophila str. Philadelphia 1
  5jg4-assembly1_A  TM=7.595E-01  e=1.552E-05  Legionella pneumophila

Organism: Legionella pneumophila subsp. pneumophila (strain Philadelphia 1 / ATCC 33152 / DSM 7513) (NCBI:txid272624)